Protein AF-V7GUS5-F1 (afdb_monomer_lite)

Secondary structure (DSSP, 8-state):
--HHHHHHHHHTT-----PPTT-GGGGHHHHHHIIIIIHHHH-S----SHHHHHHHHHHHHHHHHIIIII--B--EEEEEEETTEEEEEE---B-HHHHHHT-TTS-HHHHHHHHHHHHH--HHHHHHHHHHHHHHHHHHTT--S-----PPPPP--HHHHHHHHHHHTTTT---GGGSS-----PPP--SPPTTS---------

pLDDT: mean 82.35, std 14.68, range [38.22, 98.06]

Radius of gyration: 23.56 Å; chains: 1; bounding box: 53×63×61 Å

Structure (mmCIF, N/CA/C/O backbone):
data_AF-V7GUS5-F1
#
_entry.id   AF-V7GUS5-F1
#
loop_
_atom_site.group_PDB
_atom_site.id
_atom_site.type_symbol
_atom_site.label_atom_id
_atom_site.label_alt_id
_atom_site.label_comp_id
_atom_site.label_asym_id
_atom_site.label_entity_id
_atom_site.label_seq_id
_atom_site.pdbx_PDB_ins_code
_atom_site.Cartn_x
_atom_site.Cartn_y
_atom_site.Cartn_z
_atom_site.occupancy
_atom_site.B_iso_or_equiv
_atom_site.auth_seq_id
_atom_site.auth_comp_id
_atom_site.auth_asym_id
_atom_site.auth_atom_id
_atom_site.pdbx_PDB_model_num
ATOM 1 N N . MET A 1 1 ? -17.893 1.573 -16.515 1.00 74.62 1 MET A N 1
ATOM 2 C CA . MET A 1 1 ? -17.447 0.175 -16.658 1.00 74.62 1 MET A CA 1
ATOM 3 C C . MET A 1 1 ? -17.840 -0.262 -18.055 1.00 74.62 1 MET A C 1
ATOM 5 O O . MET A 1 1 ? -18.886 0.193 -18.505 1.00 74.62 1 MET A O 1
ATOM 9 N N . ASN A 1 2 ? -16.985 -0.989 -18.770 1.00 88.56 2 ASN A N 1
ATOM 10 C CA . ASN A 1 2 ? -17.336 -1.494 -20.099 1.00 88.56 2 ASN A CA 1
ATOM 11 C C . ASN A 1 2 ? -18.153 -2.788 -19.964 1.00 88.56 2 ASN A C 1
ATOM 13 O O . ASN A 1 2 ? -18.207 -3.382 -18.889 1.00 88.56 2 ASN A O 1
ATOM 17 N N . GLU A 1 3 ? -18.790 -3.199 -21.054 1.00 91.56 3 GLU A N 1
ATOM 18 C CA . GLU A 1 3 ? -19.639 -4.389 -21.088 1.00 91.56 3 GLU A CA 1
ATOM 19 C C . GLU A 1 3 ? -18.867 -5.666 -20.738 1.00 91.56 3 GLU A C 1
ATOM 21 O O . GLU A 1 3 ? -19.310 -6.415 -19.875 1.00 91.56 3 GLU A O 1
ATOM 26 N N . PHE A 1 4 ? -17.663 -5.834 -21.295 1.00 92.44 4 PHE A N 1
ATOM 27 C CA . PHE A 1 4 ? -16.804 -6.998 -21.049 1.00 92.44 4 PHE A CA 1
ATOM 28 C C . PHE A 1 4 ? -16.495 -7.249 -19.568 1.00 92.44 4 PHE A C 1
ATOM 30 O O . PHE A 1 4 ? -16.495 -8.390 -19.115 1.00 92.44 4 PHE A O 1
ATOM 37 N N . VAL A 1 5 ? -16.231 -6.194 -18.789 1.00 92.31 5 VAL A N 1
ATOM 38 C CA . VAL A 1 5 ? -15.962 -6.356 -17.352 1.00 92.31 5 VAL A CA 1
ATOM 39 C C . VAL A 1 5 ? -17.242 -6.722 -16.606 1.00 92.31 5 VAL A C 1
ATOM 41 O O . VAL A 1 5 ? -17.205 -7.559 -15.714 1.00 92.31 5 VAL A O 1
ATOM 44 N N . VAL A 1 6 ? -18.383 -6.137 -16.980 1.00 93.25 6 VAL A N 1
ATOM 45 C CA . VAL A 1 6 ? -19.666 -6.451 -16.336 1.00 93.25 6 VAL A CA 1
ATOM 46 C C . VAL A 1 6 ? -20.090 -7.890 -16.627 1.00 93.25 6 VAL A C 1
ATOM 48 O O . VAL A 1 6 ? -20.568 -8.564 -15.718 1.00 93.25 6 VAL A O 1
ATOM 51 N N . SER A 1 7 ? -19.913 -8.369 -17.862 1.00 94.38 7 SER A N 1
ATOM 52 C CA . SER A 1 7 ? -20.234 -9.752 -18.223 1.00 94.38 7 SER A CA 1
ATOM 53 C C . SER A 1 7 ? -19.361 -10.743 -17.462 1.00 94.38 7 SER A C 1
ATOM 55 O O . SER A 1 7 ? -19.896 -11.698 -16.910 1.00 94.38 7 SER A O 1
ATOM 57 N N . TRP A 1 8 ? -18.054 -10.477 -17.363 1.00 95.62 8 TRP A N 1
ATOM 58 C CA . TRP A 1 8 ? -17.139 -11.313 -16.588 1.00 95.62 8 TRP A CA 1
ATOM 59 C C . TRP A 1 8 ? -17.482 -11.315 -15.092 1.00 95.62 8 TRP A C 1
ATOM 61 O O . TRP A 1 8 ? -17.589 -12.372 -14.488 1.00 95.62 8 TRP A O 1
ATOM 71 N N . CYS A 1 9 ? -17.760 -10.157 -14.481 1.00 95.69 9 CYS A N 1
ATOM 72 C CA . CYS A 1 9 ? -18.172 -10.126 -13.074 1.00 95.69 9 CYS A CA 1
ATOM 73 C C . CYS A 1 9 ? -19.432 -10.964 -12.826 1.00 95.69 9 CYS A C 1
ATOM 75 O O . CYS A 1 9 ? -19.501 -11.676 -11.834 1.00 95.69 9 CYS A O 1
ATOM 77 N N . ARG A 1 10 ? -20.410 -10.915 -13.736 1.00 93.69 10 ARG A N 1
ATOM 78 C CA . ARG A 1 10 ? -21.634 -11.716 -13.611 1.00 93.69 10 ARG A CA 1
ATOM 79 C C . ARG A 1 10 ? -21.387 -13.213 -13.786 1.00 93.69 10 ARG A C 1
ATOM 81 O O . ARG A 1 10 ? -22.055 -13.982 -13.107 1.00 93.69 10 ARG A O 1
ATOM 88 N N . SER A 1 11 ? -20.464 -13.626 -14.662 1.00 96.44 11 SER A N 1
ATOM 89 C CA . SER A 1 11 ? -20.102 -15.046 -14.797 1.00 96.44 11 SER A CA 1
ATOM 90 C C . SER A 1 11 ? -19.374 -15.583 -13.567 1.00 96.44 11 SER A C 1
ATOM 92 O O . SER A 1 11 ? -19.522 -16.753 -13.251 1.00 96.44 11 SER A O 1
ATOM 94 N N . GLU A 1 12 ? -18.637 -14.724 -12.861 1.00 96.94 12 GLU A N 1
ATOM 95 C CA . GLU A 1 12 ? -17.985 -15.033 -11.579 1.00 96.94 12 GLU A CA 1
ATOM 96 C C . GLU A 1 12 ? -18.917 -14.839 -10.366 1.00 96.94 12 GLU A C 1
ATOM 98 O O . GLU A 1 12 ? -18.450 -14.780 -9.231 1.00 96.94 12 GLU A O 1
ATOM 103 N N . GLU A 1 13 ? -20.226 -14.665 -10.591 1.00 96.06 13 GLU A N 1
ATOM 104 C CA . GLU A 1 13 ? -21.236 -14.444 -9.542 1.00 96.06 13 GLU A CA 1
ATOM 105 C C . GLU A 1 13 ? -20.957 -13.218 -8.642 1.00 96.06 13 GLU A C 1
ATOM 107 O O . GLU A 1 13 ? -21.417 -13.120 -7.504 1.00 96.06 13 GLU A O 1
ATOM 112 N N . LEU A 1 14 ? -20.229 -12.228 -9.165 1.00 94.56 14 LEU A N 1
ATOM 113 C CA . LEU A 1 14 ? -19.927 -10.981 -8.469 1.00 94.56 14 LEU A CA 1
ATOM 114 C C . LEU A 1 14 ? -21.044 -9.956 -8.678 1.00 94.56 14 LEU A C 1
ATOM 116 O O . LEU A 1 14 ? -21.376 -9.568 -9.804 1.00 94.56 14 LEU A O 1
ATOM 120 N N . GLU A 1 15 ? -21.577 -9.437 -7.573 1.00 94.06 15 GLU A N 1
ATOM 121 C CA . GLU A 1 15 ? -22.567 -8.365 -7.611 1.00 94.06 15 GLU A CA 1
ATOM 122 C C . GLU A 1 15 ? -21.944 -7.054 -8.121 1.00 94.06 15 GLU A C 1
ATOM 124 O O . GLU A 1 15 ? -20.995 -6.509 -7.550 1.00 94.06 15 GLU A O 1
ATOM 129 N N . VAL A 1 16 ? -22.511 -6.503 -9.199 1.00 91.06 16 VAL A N 1
ATOM 130 C CA . VAL A 1 16 ? -22.058 -5.237 -9.788 1.00 91.06 16 VAL A CA 1
ATOM 131 C C . VAL A 1 16 ? -22.994 -4.107 -9.377 1.00 91.06 16 VAL A C 1
ATOM 133 O O . VAL A 1 16 ? -24.112 -3.988 -9.878 1.00 91.06 16 VAL A O 1
ATOM 136 N N . THR A 1 17 ? -22.504 -3.212 -8.521 1.00 89.31 17 THR A N 1
ATOM 137 C CA . THR A 1 17 ? -23.227 -2.008 -8.089 1.00 89.31 17 THR A CA 1
ATOM 138 C C . THR A 1 17 ? -22.616 -0.736 -8.689 1.00 89.31 17 THR A C 1
ATOM 140 O O . THR A 1 17 ? -21.437 -0.688 -9.050 1.00 89.31 17 THR A O 1
ATOM 143 N N . ARG A 1 18 ? -23.415 0.336 -8.821 1.00 86.44 18 ARG A N 1
ATOM 144 C CA . ARG A 1 18 ? -22.926 1.670 -9.229 1.00 86.44 18 ARG A CA 1
ATOM 145 C C . ARG A 1 18 ? -23.286 2.724 -8.192 1.00 86.44 18 ARG A C 1
ATOM 147 O O . ARG A 1 18 ? -24.373 2.704 -7.624 1.00 86.44 18 ARG A O 1
ATOM 154 N N . SER A 1 19 ? -22.408 3.709 -8.023 1.00 88.12 19 SER A N 1
ATOM 155 C CA . SER A 1 19 ? -22.742 4.927 -7.283 1.00 88.12 19 SER A CA 1
ATOM 156 C C . SER A 1 19 ? -23.799 5.754 -8.018 1.00 88.12 19 SER A C 1
ATOM 158 O O . SER A 1 19 ? -23.956 5.654 -9.243 1.00 88.12 19 SER A O 1
ATOM 160 N N . ARG A 1 20 ? -24.467 6.652 -7.290 1.00 90.75 20 ARG A N 1
ATOM 161 C CA . ARG A 1 20 ? -25.483 7.534 -7.869 1.00 90.75 20 ARG A CA 1
ATOM 162 C C . ARG A 1 20 ? -24.870 8.456 -8.917 1.00 90.75 20 ARG A C 1
ATOM 164 O O . ARG A 1 20 ? -23.728 8.913 -8.791 1.00 90.75 20 ARG A O 1
ATOM 171 N N . ALA A 1 21 ? -25.646 8.746 -9.959 1.00 90.38 21 ALA A N 1
ATOM 172 C CA . ALA A 1 21 ? -25.227 9.671 -11.001 1.00 90.38 21 ALA A CA 1
ATOM 173 C C . ALA A 1 21 ? -24.869 11.040 -10.391 1.00 90.38 21 ALA A C 1
ATOM 175 O O . ALA A 1 21 ? -25.554 11.539 -9.502 1.00 90.38 21 ALA A O 1
ATOM 176 N N . TYR A 1 22 ? -23.760 11.623 -10.853 1.00 86.12 22 TYR A N 1
ATOM 177 C CA . TYR A 1 22 ? -23.252 12.939 -10.435 1.00 86.12 22 TYR A CA 1
ATOM 178 C C . TYR A 1 22 ? -22.918 13.107 -8.941 1.00 86.12 22 TYR A C 1
ATOM 180 O O . TYR A 1 22 ? -22.630 14.221 -8.495 1.00 86.12 22 TYR A O 1
ATOM 188 N N . ARG A 1 23 ? -22.846 12.022 -8.159 1.00 88.56 23 ARG A N 1
ATOM 189 C CA . ARG A 1 23 ? -22.528 12.084 -6.726 1.00 88.56 23 ARG A CA 1
ATOM 190 C C . ARG A 1 23 ? -21.086 11.661 -6.428 1.00 88.56 23 ARG A C 1
ATOM 192 O O . ARG A 1 23 ? -20.814 10.556 -5.979 1.00 88.56 23 ARG A O 1
ATOM 199 N N . LYS A 1 24 ? -20.142 12.591 -6.620 1.00 80.62 24 LYS A N 1
ATOM 200 C CA . LYS A 1 24 ? -18.689 12.350 -6.443 1.00 80.62 24 LYS A CA 1
ATOM 201 C C . LYS A 1 24 ? -18.291 11.871 -5.040 1.00 80.62 24 LYS A C 1
ATOM 203 O O . LYS A 1 24 ? -17.300 11.167 -4.894 1.00 80.62 24 LYS A O 1
ATOM 208 N N . ASN A 1 25 ? -19.067 12.238 -4.022 1.00 88.06 25 ASN A N 1
ATOM 209 C CA . ASN A 1 25 ? -18.780 11.877 -2.633 1.00 88.06 25 ASN A CA 1
ATOM 210 C C . ASN A 1 25 ? -19.161 10.429 -2.283 1.00 88.06 25 ASN A C 1
ATOM 212 O O . ASN A 1 25 ? -18.768 9.967 -1.217 1.00 88.06 25 ASN A O 1
ATOM 216 N N . ASP A 1 26 ? -19.866 9.701 -3.156 1.00 90.31 26 ASP A N 1
ATOM 217 C CA . ASP A 1 26 ? -20.208 8.291 -2.906 1.00 90.31 26 ASP A CA 1
ATOM 218 C C . ASP A 1 26 ? -18.950 7.401 -2.852 1.00 90.31 26 ASP A C 1
ATOM 220 O O . ASP A 1 26 ? -18.945 6.373 -2.189 1.00 90.31 26 ASP A O 1
ATOM 224 N N . GLN A 1 27 ? -17.853 7.831 -3.486 1.00 87.12 27 GLN A N 1
ATOM 225 C CA . GLN A 1 27 ? -16.568 7.121 -3.522 1.00 87.12 27 GLN A CA 1
ATOM 226 C C . GLN A 1 27 ? -15.490 7.810 -2.665 1.00 87.12 27 GLN A C 1
ATOM 228 O O . GLN A 1 27 ? -14.294 7.672 -2.922 1.00 87.12 27 GLN A O 1
ATOM 233 N N . ALA A 1 28 ? -15.887 8.580 -1.642 1.00 89.31 28 ALA A N 1
ATOM 234 C CA . ALA A 1 28 ? -14.964 9.421 -0.871 1.00 89.31 28 ALA A CA 1
ATOM 235 C C . ALA A 1 28 ? -13.783 8.641 -0.263 1.00 89.31 28 ALA A C 1
ATOM 237 O O . ALA A 1 28 ? -12.647 9.112 -0.298 1.00 89.31 28 ALA A O 1
ATOM 238 N N . HIS A 1 29 ? -14.026 7.434 0.254 1.00 86.44 29 HIS A N 1
ATOM 239 C CA . HIS A 1 29 ? -12.974 6.600 0.841 1.00 86.44 29 HIS A CA 1
ATOM 240 C C . HIS A 1 29 ? -11.997 6.049 -0.206 1.00 86.44 29 HIS A C 1
ATOM 242 O O . HIS A 1 29 ? -10.790 6.006 0.047 1.00 86.44 29 HIS A O 1
ATOM 248 N N . VAL A 1 30 ? -12.500 5.692 -1.391 1.00 89.06 30 VAL A N 1
ATOM 249 C CA . VAL A 1 30 ? -11.672 5.266 -2.527 1.00 89.06 30 VAL A CA 1
ATOM 250 C C . VAL A 1 30 ? -10.8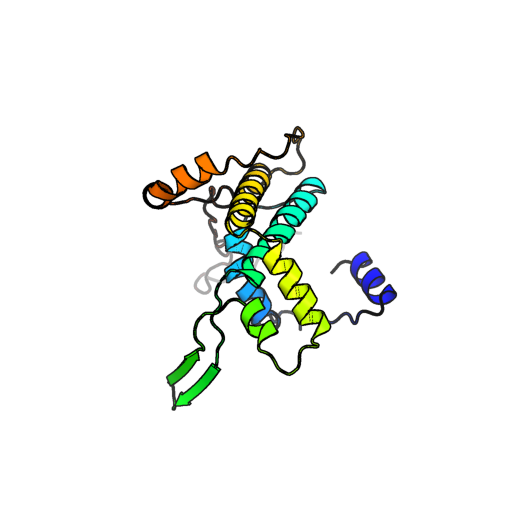03 6.429 -2.993 1.00 89.06 30 VAL A C 1
ATOM 252 O O . VAL A 1 30 ? -9.584 6.293 -3.074 1.00 89.06 30 VAL A O 1
ATOM 255 N N . GLU A 1 31 ? -11.381 7.617 -3.188 1.00 89.50 31 GLU A N 1
ATOM 256 C CA . GLU A 1 31 ? -10.617 8.792 -3.618 1.00 89.50 31 GLU A CA 1
ATOM 257 C C . GLU A 1 31 ? -9.590 9.258 -2.583 1.00 89.50 31 GLU A C 1
ATOM 259 O O . GLU A 1 31 ? -8.485 9.673 -2.950 1.00 89.50 31 GLU A O 1
ATOM 264 N N . GLN A 1 32 ? -9.898 9.121 -1.291 1.00 88.81 32 GLN A N 1
ATOM 265 C CA . GLN A 1 32 ? -8.937 9.360 -0.220 1.00 88.81 32 GLN A CA 1
ATOM 266 C C . GLN A 1 32 ? -7.718 8.433 -0.352 1.00 88.81 32 GLN A C 1
ATOM 268 O O . GLN A 1 32 ? -6.583 8.900 -0.245 1.00 88.81 32 GLN A O 1
ATOM 273 N N . LYS A 1 33 ? -7.922 7.133 -0.605 1.00 87.31 33 LYS A N 1
ATOM 274 C CA . LYS A 1 33 ? -6.829 6.161 -0.791 1.00 87.31 33 LYS A CA 1
ATOM 275 C C . LYS A 1 33 ? -6.078 6.382 -2.102 1.00 87.31 33 LYS A C 1
ATOM 277 O O . LYS A 1 33 ? -4.847 6.330 -2.102 1.00 87.31 33 LYS A O 1
ATOM 282 N N . ASN A 1 34 ? -6.787 6.731 -3.174 1.00 89.06 34 ASN A N 1
ATOM 283 C CA . ASN A 1 34 ? -6.180 7.113 -4.447 1.00 89.06 34 ASN A CA 1
ATOM 284 C C . ASN A 1 34 ? -5.237 8.310 -4.266 1.00 89.06 34 ASN A C 1
ATOM 286 O O . ASN A 1 34 ? -4.122 8.305 -4.777 1.00 89.06 34 ASN A O 1
ATOM 290 N N . GLY A 1 35 ? -5.651 9.326 -3.504 1.00 85.38 35 GLY A N 1
ATOM 291 C CA . GLY A 1 35 ? -4.810 10.478 -3.173 1.00 85.38 35 GLY A CA 1
ATOM 292 C C . GLY A 1 35 ? -3.635 10.135 -2.257 1.00 85.38 35 GLY A C 1
ATOM 293 O O . GLY A 1 35 ? -2.494 10.467 -2.570 1.00 85.38 35 GLY A O 1
ATOM 294 N N . ALA A 1 36 ? -3.905 9.466 -1.135 1.00 83.88 36 ALA A N 1
ATOM 295 C CA . ALA A 1 36 ? -2.912 9.238 -0.088 1.00 83.88 36 ALA A CA 1
ATOM 296 C C . ALA A 1 36 ? -1.843 8.199 -0.465 1.00 83.88 36 ALA A C 1
ATOM 298 O O . ALA A 1 36 ? -0.699 8.319 -0.026 1.00 83.88 36 ALA A O 1
ATOM 299 N N . ILE A 1 37 ? -2.214 7.186 -1.256 1.00 86.38 37 ILE A N 1
ATOM 300 C CA . ILE A 1 37 ? -1.356 6.040 -1.576 1.00 86.38 37 ILE A CA 1
ATOM 301 C C . ILE A 1 37 ? -1.040 6.021 -3.069 1.00 86.38 37 ILE A C 1
ATOM 303 O O . ILE A 1 37 ? 0.110 6.229 -3.446 1.00 86.38 37 ILE A O 1
ATOM 307 N N . VAL A 1 38 ? -2.049 5.816 -3.922 1.00 88.62 38 VAL A N 1
ATOM 308 C CA . VAL A 1 38 ? -1.836 5.492 -5.344 1.00 88.62 38 VAL A CA 1
ATOM 309 C C . VAL A 1 38 ? -1.104 6.614 -6.079 1.00 88.62 38 VAL A C 1
ATOM 311 O O . VAL A 1 38 ? -0.050 6.380 -6.658 1.00 88.62 38 VAL A O 1
ATOM 314 N N . ARG A 1 39 ? -1.587 7.857 -6.001 1.00 87.25 39 ARG A N 1
ATOM 315 C CA . ARG A 1 39 ? -0.966 9.010 -6.683 1.00 87.25 39 ARG A CA 1
ATOM 316 C C . ARG A 1 39 ? 0.408 9.364 -6.106 1.00 87.25 39 ARG A C 1
ATOM 318 O O . ARG A 1 39 ? 1.276 9.862 -6.821 1.00 87.25 39 ARG A O 1
ATOM 325 N N . ARG A 1 40 ? 0.644 9.080 -4.821 1.00 84.69 40 ARG A N 1
ATOM 326 C CA . ARG A 1 40 ? 1.964 9.254 -4.193 1.00 84.69 40 ARG A CA 1
ATOM 327 C C . ARG A 1 40 ? 2.951 8.173 -4.632 1.00 84.69 40 ARG A C 1
ATOM 329 O O . ARG A 1 40 ? 4.146 8.439 -4.722 1.00 84.69 40 ARG A O 1
ATOM 336 N N . LEU A 1 41 ? 2.465 6.969 -4.903 1.00 87.50 41 LEU A N 1
ATOM 337 C CA . LEU A 1 41 ? 3.266 5.847 -5.373 1.00 87.50 41 LEU A CA 1
ATOM 338 C C . LEU A 1 41 ? 3.579 5.950 -6.872 1.00 87.50 41 LEU A C 1
ATOM 340 O O . LEU A 1 41 ? 4.735 5.800 -7.246 1.00 87.50 41 LEU A O 1
ATOM 344 N N . MET A 1 42 ? 2.570 6.240 -7.692 1.00 85.81 42 MET A N 1
ATOM 345 C CA . MET A 1 42 ? 2.602 6.064 -9.151 1.00 85.81 42 MET A CA 1
ATOM 346 C C . MET A 1 42 ? 2.715 7.378 -9.928 1.00 85.81 42 MET A C 1
ATOM 348 O O . MET A 1 42 ? 2.978 7.372 -11.126 1.00 85.81 42 MET A O 1
ATOM 352 N N . GLY A 1 43 ? 2.490 8.514 -9.265 1.00 86.12 43 GLY A N 1
ATOM 353 C CA . GLY A 1 43 ? 2.422 9.816 -9.923 1.00 86.12 43 GLY A CA 1
ATOM 354 C C . GLY A 1 43 ? 1.093 10.062 -10.638 1.00 86.12 43 GLY A C 1
ATOM 355 O O . GLY A 1 43 ? 0.072 9.439 -10.345 1.00 86.12 43 GLY A O 1
ATOM 356 N N . TYR A 1 44 ? 1.118 11.034 -11.549 1.00 83.94 44 TYR A N 1
ATOM 357 C CA . TYR A 1 44 ? -0.034 11.472 -12.352 1.00 83.94 44 TYR A CA 1
ATOM 358 C C . TYR A 1 44 ? 0.112 11.119 -13.840 1.00 83.94 44 TYR A C 1
ATOM 360 O O . TYR A 1 44 ? -0.698 11.559 -14.655 1.00 83.94 44 TYR A O 1
ATOM 368 N N . GLY A 1 45 ? 1.156 10.365 -14.193 1.00 81.69 45 GLY A N 1
ATOM 369 C CA . GLY A 1 45 ? 1.441 9.969 -15.567 1.00 81.69 45 GLY A CA 1
ATOM 370 C C . GLY A 1 45 ? 0.335 9.103 -16.169 1.00 81.69 45 GLY A C 1
ATOM 371 O O . GLY A 1 45 ? -0.340 8.352 -15.460 1.00 81.69 45 GLY A O 1
ATOM 372 N N . ARG A 1 46 ? 0.148 9.196 -17.491 1.00 83.69 46 ARG A N 1
ATOM 373 C CA . ARG A 1 46 ? -0.755 8.294 -18.215 1.00 83.69 46 ARG A CA 1
ATOM 374 C C . ARG A 1 46 ? -0.001 7.025 -18.609 1.00 83.69 46 ARG A C 1
ATOM 376 O O . ARG A 1 46 ? 1.003 7.101 -19.311 1.00 83.69 46 ARG A O 1
ATOM 383 N N . PHE A 1 47 ? -0.538 5.879 -18.204 1.00 84.69 47 PHE A N 1
ATOM 384 C CA . PHE A 1 47 ? -0.040 4.548 -18.555 1.00 84.69 47 PHE A CA 1
ATOM 385 C C . PHE A 1 47 ? -0.952 3.911 -19.605 1.00 84.69 47 PHE A C 1
ATOM 387 O O . PHE A 1 47 ? -2.176 3.972 -19.473 1.00 84.69 47 PHE A O 1
ATOM 394 N N . VAL A 1 48 ? -0.373 3.343 -20.665 1.00 83.88 48 VAL A N 1
ATOM 395 C CA . VAL A 1 48 ? -1.114 2.741 -21.785 1.00 83.88 48 VAL A CA 1
ATOM 396 C C . VAL A 1 48 ? -0.410 1.462 -22.234 1.00 83.88 48 VAL A C 1
ATOM 398 O O . VAL A 1 48 ? 0.813 1.440 -22.340 1.00 83.88 48 VAL A O 1
ATOM 401 N N . GLY A 1 49 ? -1.189 0.422 -22.538 1.00 85.50 49 GLY A N 1
ATOM 402 C CA . GLY A 1 49 ? -0.695 -0.824 -23.128 1.00 85.50 49 GLY A CA 1
ATOM 403 C C . GLY A 1 49 ? -0.381 -1.933 -22.120 1.00 85.50 49 GLY A C 1
ATOM 404 O O . GLY A 1 49 ? -0.401 -1.739 -20.899 1.00 85.50 49 GLY A O 1
ATOM 405 N N . ALA A 1 50 ? -0.105 -3.121 -22.659 1.00 85.88 50 ALA A N 1
ATOM 406 C CA . ALA A 1 50 ? 0.154 -4.330 -21.880 1.00 85.88 50 ALA A CA 1
ATOM 407 C C . ALA A 1 50 ? 1.428 -4.210 -21.031 1.00 85.88 50 ALA A C 1
ATOM 409 O O . ALA A 1 50 ? 1.421 -4.573 -19.860 1.00 85.88 50 ALA A O 1
ATOM 410 N N . GLU A 1 51 ? 2.491 -3.611 -21.568 1.00 83.56 51 GLU A N 1
ATOM 411 C CA . GLU A 1 51 ? 3.758 -3.475 -20.843 1.00 83.56 51 GLU A CA 1
ATOM 412 C C . GLU A 1 51 ? 3.639 -2.560 -19.620 1.00 83.56 51 GLU A C 1
ATOM 414 O O . GLU A 1 51 ? 4.152 -2.867 -18.546 1.00 83.56 51 GLU A O 1
ATOM 419 N N . ALA A 1 52 ? 2.910 -1.446 -19.753 1.00 86.69 52 ALA A N 1
ATOM 420 C CA . ALA A 1 52 ? 2.635 -0.582 -18.614 1.00 86.69 52 ALA A CA 1
ATOM 421 C C . ALA A 1 52 ? 1.792 -1.325 -17.569 1.00 86.69 52 ALA A C 1
ATOM 423 O O . ALA A 1 52 ? 2.063 -1.215 -16.380 1.00 86.69 52 ALA A O 1
ATOM 424 N N . THR A 1 53 ? 0.828 -2.141 -18.005 1.00 88.94 53 THR A N 1
ATOM 425 C CA . THR A 1 53 ? 0.025 -2.996 -17.115 1.00 88.94 53 THR A CA 1
ATOM 426 C C . THR A 1 53 ? 0.892 -4.010 -16.362 1.00 88.94 53 THR A C 1
ATOM 428 O O .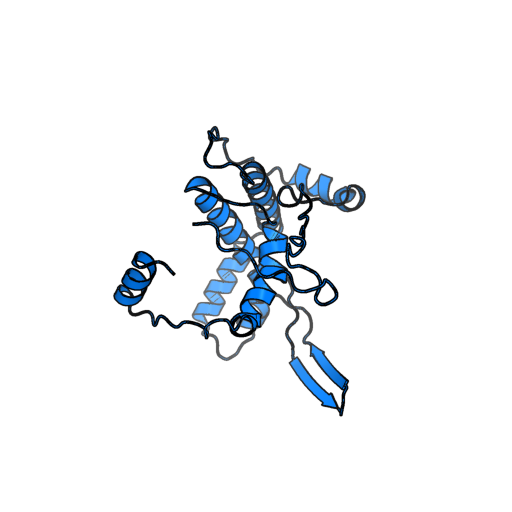 THR A 1 53 ? 0.727 -4.172 -15.154 1.00 88.94 53 THR A O 1
ATOM 431 N N . ALA A 1 54 ? 1.868 -4.631 -17.029 1.00 89.00 54 ALA A N 1
ATOM 432 C CA . ALA A 1 54 ? 2.823 -5.535 -16.393 1.00 89.00 54 ALA A CA 1
ATOM 433 C C . ALA A 1 54 ? 3.686 -4.809 -15.343 1.00 89.00 54 ALA A C 1
ATOM 435 O O . ALA A 1 54 ? 3.803 -5.283 -14.212 1.00 89.00 54 ALA A O 1
ATOM 436 N N . ALA A 1 55 ? 4.205 -3.618 -15.665 1.00 88.00 55 ALA A N 1
ATOM 437 C CA . ALA A 1 55 ? 4.967 -2.795 -14.721 1.00 88.00 55 ALA A CA 1
ATOM 438 C C . ALA A 1 55 ? 4.122 -2.360 -13.505 1.00 88.00 55 ALA A C 1
ATOM 440 O O . ALA A 1 55 ? 4.603 -2.398 -12.371 1.00 88.00 55 ALA A O 1
ATOM 441 N N . LEU A 1 56 ? 2.842 -2.011 -13.714 1.00 91.12 56 LEU A N 1
ATOM 442 C CA . LEU A 1 56 ? 1.884 -1.757 -12.629 1.00 91.12 56 LEU A CA 1
ATOM 443 C C . LEU A 1 56 ? 1.722 -3.002 -11.734 1.00 91.12 56 LEU A C 1
ATOM 445 O O . LEU A 1 56 ? 1.713 -2.887 -10.509 1.00 91.12 56 LEU A O 1
ATOM 449 N N . GLY A 1 57 ? 1.622 -4.193 -12.328 1.00 92.31 57 GLY A N 1
ATOM 450 C CA . GLY A 1 57 ? 1.529 -5.458 -11.595 1.00 92.31 57 GLY A CA 1
ATOM 451 C C . GLY A 1 57 ? 2.739 -5.708 -10.692 1.00 92.31 57 GLY A C 1
ATOM 452 O O . GLY A 1 57 ? 2.571 -6.023 -9.512 1.00 92.31 57 GLY A O 1
ATOM 453 N N . GLN A 1 58 ? 3.949 -5.488 -11.213 1.00 91.25 58 GLN A N 1
ATOM 454 C CA . GLN A 1 58 ? 5.197 -5.668 -10.464 1.00 91.25 58 GLN A CA 1
ATOM 455 C C . GLN A 1 58 ? 5.277 -4.742 -9.246 1.00 91.25 58 GLN A C 1
ATOM 457 O O . GLN A 1 58 ? 5.534 -5.203 -8.133 1.00 91.25 58 GLN A O 1
ATOM 462 N N . ILE A 1 59 ? 4.989 -3.447 -9.412 1.00 91.88 59 ILE A N 1
ATOM 463 C CA . ILE A 1 59 ? 5.033 -2.519 -8.276 1.00 91.88 59 ILE A CA 1
ATOM 464 C C . ILE A 1 59 ? 3.960 -2.843 -7.231 1.00 91.88 59 ILE A C 1
ATOM 466 O O . ILE A 1 59 ? 4.260 -2.829 -6.037 1.00 91.88 59 ILE A O 1
ATOM 470 N N . TYR A 1 60 ? 2.735 -3.205 -7.630 1.00 93.00 60 TYR A N 1
ATOM 471 C CA . TYR A 1 60 ? 1.701 -3.599 -6.666 1.00 93.00 60 TYR A CA 1
ATOM 472 C C . TYR A 1 60 ? 2.039 -4.895 -5.920 1.00 93.00 60 TYR A C 1
ATOM 474 O O . TYR A 1 60 ? 1.712 -5.005 -4.735 1.00 93.00 60 TYR A O 1
ATOM 482 N N . ALA A 1 61 ? 2.723 -5.845 -6.564 1.00 92.69 61 ALA A N 1
ATOM 483 C CA . ALA A 1 61 ? 3.163 -7.082 -5.923 1.00 92.69 61 ALA A CA 1
ATOM 484 C C . ALA A 1 61 ? 4.127 -6.826 -4.756 1.00 92.69 61 ALA A C 1
ATOM 486 O O . ALA A 1 61 ? 4.014 -7.473 -3.717 1.00 92.69 61 ALA A O 1
ATOM 487 N N . VAL A 1 62 ? 5.018 -5.843 -4.889 1.00 93.62 62 VAL A N 1
ATOM 488 C CA . VAL A 1 62 ? 5.986 -5.494 -3.838 1.00 93.62 62 VAL A CA 1
ATOM 489 C C . VAL A 1 62 ? 5.369 -4.552 -2.800 1.00 93.62 62 VAL A C 1
ATOM 491 O O . VAL A 1 62 ? 5.507 -4.761 -1.594 1.00 93.62 62 VAL A O 1
ATOM 494 N N . VAL A 1 63 ? 4.622 -3.534 -3.241 1.00 93.44 63 VAL A N 1
ATOM 495 C CA . VAL A 1 63 ? 4.012 -2.533 -2.348 1.00 93.44 63 VAL A CA 1
ATOM 496 C C . VAL A 1 63 ? 2.995 -3.154 -1.400 1.00 93.44 63 VAL A C 1
ATOM 498 O O . VAL A 1 63 ? 2.935 -2.741 -0.241 1.00 93.44 63 VAL A O 1
ATOM 501 N N . ARG A 1 64 ? 2.209 -4.143 -1.851 1.00 93.94 64 ARG A N 1
ATOM 502 C CA . ARG A 1 64 ? 1.247 -4.822 -0.969 1.00 93.94 64 ARG A CA 1
ATOM 503 C C . ARG A 1 64 ? 1.956 -5.507 0.202 1.00 93.94 64 ARG A C 1
ATOM 505 O O . ARG A 1 64 ? 1.457 -5.432 1.318 1.00 93.94 64 ARG A O 1
ATOM 512 N N . LEU A 1 65 ? 3.114 -6.129 -0.038 1.00 94.94 65 LEU A N 1
ATOM 513 C CA . LEU A 1 65 ? 3.884 -6.817 0.997 1.00 94.94 65 LEU A CA 1
ATOM 514 C C . LEU A 1 65 ? 4.513 -5.793 1.934 1.00 94.94 65 LEU A C 1
ATOM 516 O O . LEU A 1 65 ? 4.272 -5.830 3.134 1.00 94.94 65 LEU A O 1
ATOM 520 N N . TYR A 1 66 ? 5.213 -4.800 1.386 1.00 94.75 66 TYR A N 1
ATOM 521 C CA . TYR A 1 66 ? 5.849 -3.762 2.195 1.00 94.75 66 TYR A CA 1
ATOM 522 C C . TYR A 1 66 ? 4.846 -3.021 3.095 1.00 94.75 66 TYR A C 1
ATOM 524 O O . TYR A 1 66 ? 5.053 -2.877 4.301 1.00 94.75 66 TYR A O 1
ATOM 532 N N . GLY A 1 67 ? 3.728 -2.582 2.511 1.00 93.06 67 GLY A N 1
ATOM 533 C CA . GLY A 1 67 ? 2.706 -1.803 3.202 1.00 93.06 67 GLY A CA 1
ATOM 534 C C . GLY A 1 67 ? 1.944 -2.593 4.266 1.00 93.06 67 GLY A C 1
ATOM 535 O O . GLY A 1 67 ? 1.616 -2.040 5.314 1.00 93.06 67 GLY A O 1
ATOM 536 N N . ASN A 1 68 ? 1.662 -3.874 4.016 1.00 94.81 68 ASN A N 1
ATOM 537 C CA . ASN A 1 68 ? 0.882 -4.688 4.947 1.00 94.81 68 ASN A CA 1
ATOM 538 C C . ASN A 1 68 ? 1.746 -5.353 6.022 1.00 94.81 68 ASN A C 1
ATOM 540 O O . ASN A 1 68 ? 1.300 -5.439 7.166 1.00 94.81 68 ASN A O 1
ATOM 544 N N . LEU A 1 69 ? 2.959 -5.795 5.679 1.00 96.00 69 LEU A N 1
ATOM 545 C CA . LEU A 1 69 ? 3.832 -6.526 6.597 1.00 96.00 69 LEU A CA 1
ATOM 546 C C . LEU A 1 69 ? 4.649 -5.587 7.491 1.00 96.00 69 LEU A C 1
ATOM 548 O O . LEU A 1 69 ? 4.745 -5.825 8.692 1.00 96.00 69 LEU A O 1
ATOM 552 N N . PHE A 1 70 ? 5.188 -4.494 6.936 1.00 94.62 70 PHE A N 1
ATOM 553 C CA . PHE A 1 70 ? 6.230 -3.714 7.617 1.00 94.62 70 PHE A CA 1
ATOM 554 C C . PHE A 1 70 ? 5.859 -2.261 7.899 1.00 94.62 70 PHE A C 1
ATOM 556 O O . PHE A 1 70 ? 6.345 -1.695 8.874 1.00 94.62 70 PHE A O 1
ATOM 563 N N . GLN A 1 71 ? 5.007 -1.631 7.086 1.00 92.81 71 GLN A N 1
ATOM 564 C CA . GLN A 1 71 ? 4.717 -0.206 7.243 1.00 92.81 71 GLN A CA 1
ATOM 565 C C . GLN A 1 71 ? 3.742 0.062 8.408 1.00 92.81 71 GLN A C 1
ATOM 567 O O . GLN A 1 71 ? 2.574 -0.334 8.335 1.00 92.81 71 GLN A O 1
ATOM 572 N N . PRO A 1 72 ? 4.146 0.807 9.458 1.00 94.50 72 PRO A N 1
ATOM 573 C CA . PRO A 1 72 ? 3.240 1.160 10.542 1.00 94.50 72 PRO A CA 1
ATOM 574 C C . PRO A 1 72 ? 2.080 2.023 10.042 1.00 94.50 72 PRO A C 1
ATOM 576 O O . PRO A 1 72 ? 2.265 2.968 9.272 1.00 94.50 72 PRO A O 1
ATOM 579 N N . SER A 1 73 ? 0.869 1.719 10.508 1.00 91.12 73 SER A N 1
ATOM 580 C CA . SER A 1 73 ? -0.339 2.446 10.123 1.00 91.12 73 SER A CA 1
ATOM 581 C C . SER A 1 73 ? -1.123 2.933 11.340 1.00 91.12 73 SER A C 1
ATOM 583 O O . SER A 1 73 ? -1.312 2.214 12.330 1.00 91.12 73 SER A O 1
ATOM 585 N N . PHE A 1 74 ? -1.609 4.175 11.258 1.00 90.62 74 PHE A N 1
ATOM 586 C CA . PHE A 1 74 ? -2.517 4.738 12.252 1.00 90.62 74 PHE A CA 1
ATOM 587 C C . PHE A 1 74 ? -3.924 4.186 12.045 1.00 90.62 74 PHE A C 1
ATOM 589 O O . PHE A 1 74 ? -4.500 4.292 10.958 1.00 90.62 74 PHE A O 1
ATOM 596 N N . LYS A 1 75 ? -4.505 3.646 13.116 1.00 91.00 75 LYS A N 1
ATOM 597 C CA . LYS A 1 75 ? -5.903 3.222 13.153 1.00 91.00 75 LYS A CA 1
ATOM 598 C C . LYS A 1 75 ? -6.649 4.088 14.157 1.00 91.00 75 LYS A C 1
ATOM 600 O O . LYS A 1 75 ? -6.196 4.264 15.286 1.00 91.00 75 LYS A O 1
ATOM 605 N N . LEU A 1 76 ? -7.768 4.656 13.716 1.00 94.12 76 LEU A N 1
ATOM 606 C CA . LEU A 1 76 ? -8.666 5.422 14.574 1.00 94.12 76 LEU A CA 1
ATOM 607 C C . LEU A 1 76 ? -9.251 4.481 15.630 1.00 94.12 76 LEU A C 1
ATOM 609 O O . LEU A 1 76 ? -9.851 3.475 15.260 1.00 94.12 76 LEU A O 1
ATOM 613 N N . GLN A 1 77 ? -9.046 4.812 16.902 1.00 93.88 77 GLN A N 1
ATOM 614 C CA . GLN A 1 77 ? -9.592 4.074 18.038 1.00 93.88 77 GLN A CA 1
ATOM 615 C C . GLN A 1 77 ? -10.958 4.637 18.414 1.00 93.88 77 GLN A C 1
ATOM 617 O O . GLN A 1 77 ? -11.929 3.901 18.527 1.00 93.88 77 GLN A O 1
ATOM 622 N N . GLU A 1 78 ? -11.044 5.959 18.564 1.00 96.62 78 GLU A N 1
ATOM 623 C CA . GLU A 1 78 ? -12.284 6.620 18.949 1.00 96.62 78 GLU A CA 1
ATOM 624 C C . GLU A 1 78 ? -12.429 7.976 18.262 1.00 96.62 78 GLU A C 1
ATOM 626 O O . GLU A 1 78 ? -11.448 8.636 17.896 1.00 96.62 78 GLU A O 1
ATOM 631 N N . LYS A 1 79 ? -13.678 8.401 18.099 1.00 96.88 79 LYS A N 1
ATOM 632 C CA . LYS A 1 79 ? -14.022 9.713 17.570 1.00 96.88 79 LYS A CA 1
ATOM 633 C C . LYS A 1 79 ? -15.216 10.251 18.338 1.00 96.88 79 LYS A C 1
ATOM 635 O O . LYS A 1 79 ? -16.328 9.766 18.156 1.00 96.88 79 LYS A O 1
ATOM 640 N N . THR A 1 80 ? -14.987 11.306 19.106 1.00 96.56 80 THR A N 1
ATOM 641 C CA . THR A 1 80 ? -16.022 11.955 19.915 1.00 96.56 80 THR A CA 1
ATOM 642 C C . THR A 1 80 ? -16.254 13.369 19.405 1.00 96.56 80 THR A C 1
ATOM 644 O O . THR A 1 80 ? -15.317 14.061 18.991 1.00 96.56 80 THR A O 1
ATOM 647 N N . ARG A 1 81 ? -17.516 13.804 19.394 1.00 96.50 81 ARG A N 1
ATOM 648 C CA . ARG A 1 81 ? -17.901 15.164 19.013 1.00 96.50 81 ARG A CA 1
ATOM 649 C C . ARG A 1 81 ? -18.406 15.913 20.242 1.00 96.50 81 ARG A C 1
ATOM 651 O O . ARG A 1 81 ? -19.328 15.448 20.895 1.00 96.50 81 ARG A O 1
ATOM 658 N N . ILE A 1 82 ? -17.817 17.073 20.516 1.00 94.31 82 ILE A N 1
ATOM 659 C CA . ILE A 1 82 ? -18.223 17.985 21.590 1.00 94.31 82 ILE A CA 1
ATOM 660 C C . ILE A 1 82 ? -18.582 19.315 20.923 1.00 94.31 82 ILE A C 1
ATOM 662 O O . ILE A 1 82 ? -17.700 20.069 20.505 1.00 94.31 82 ILE A O 1
ATOM 666 N N . GLY A 1 83 ? -19.882 19.557 20.725 1.00 94.31 83 GLY A N 1
ATOM 667 C CA . GLY A 1 83 ? -20.386 20.700 19.956 1.00 94.31 83 GLY A CA 1
ATOM 668 C C . GLY A 1 83 ? -19.816 20.744 18.529 1.00 94.31 83 GLY A C 1
ATOM 669 O O . GLY A 1 83 ? -20.054 19.850 17.708 1.00 94.31 83 GLY A O 1
ATOM 670 N N . ALA A 1 84 ? -19.036 21.786 18.227 1.00 93.75 84 ALA A N 1
ATOM 671 C CA . ALA A 1 84 ? -18.350 21.953 16.942 1.00 93.75 84 ALA A CA 1
ATOM 672 C C . ALA A 1 84 ? -17.008 21.196 16.840 1.00 93.75 84 ALA A C 1
ATOM 674 O O . ALA A 1 84 ? -16.494 21.006 15.736 1.00 93.75 84 ALA A O 1
ATOM 675 N N . ARG A 1 85 ? -16.430 20.736 17.958 1.00 94.0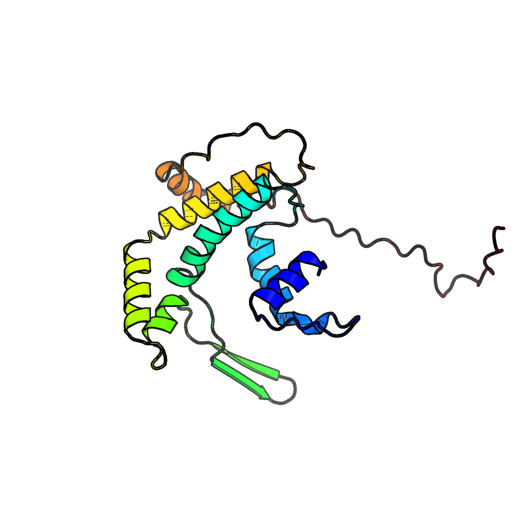6 85 ARG A N 1
ATOM 676 C CA . ARG A 1 85 ? -15.105 20.103 17.995 1.00 94.06 85 ARG A CA 1
ATOM 677 C C . ARG A 1 85 ? -15.205 18.592 17.802 1.00 94.06 85 ARG A C 1
ATOM 679 O O . ARG A 1 85 ? -16.012 17.922 18.441 1.00 94.06 85 ARG A O 1
ATOM 686 N N . VAL A 1 86 ? -14.333 18.043 16.957 1.00 96.75 86 VAL A N 1
ATOM 687 C CA . VAL A 1 86 ? -14.163 16.594 16.780 1.00 96.75 86 VAL A CA 1
ATOM 688 C C . VAL A 1 86 ? -12.808 16.188 17.346 1.00 96.75 86 VAL A C 1
ATOM 690 O O . VAL A 1 86 ? -11.774 16.636 16.854 1.00 96.75 86 VAL A O 1
ATOM 693 N N . ILE A 1 87 ? -12.815 15.327 18.359 1.00 95.75 87 ILE A N 1
ATOM 694 C CA . ILE A 1 87 ? -11.614 14.767 18.985 1.00 95.75 87 ILE A CA 1
ATOM 695 C C . ILE A 1 87 ? -11.450 13.333 18.483 1.00 95.75 87 ILE A C 1
ATOM 697 O O . ILE A 1 87 ? -12.416 12.571 18.430 1.00 95.75 87 ILE A O 1
ATOM 701 N N . LYS A 1 88 ? -10.235 12.980 18.058 1.00 96.88 88 LYS A N 1
ATOM 702 C CA . LYS A 1 88 ? -9.892 11.649 17.546 1.00 96.88 88 LYS A CA 1
ATOM 703 C C . LYS A 1 88 ? -8.740 11.083 18.365 1.00 96.88 88 LYS A C 1
ATOM 705 O O . LYS A 1 88 ? -7.687 11.716 18.415 1.00 96.88 88 LYS A O 1
ATOM 710 N N . ARG A 1 89 ? -8.923 9.895 18.939 1.00 96.12 89 ARG A N 1
ATOM 711 C CA . ARG A 1 89 ? -7.843 9.112 19.555 1.00 96.12 89 ARG A CA 1
ATOM 712 C C . ARG A 1 89 ? -7.465 7.982 18.615 1.00 96.12 89 ARG A C 1
ATOM 714 O O . ARG A 1 89 ? -8.332 7.349 18.009 1.00 96.12 89 ARG A O 1
ATOM 721 N N . TYR A 1 90 ? -6.170 7.752 18.466 1.00 95.44 90 TYR A N 1
ATOM 722 C CA . TYR A 1 90 ? -5.627 6.726 17.585 1.00 95.44 90 TYR A CA 1
ATOM 723 C C . TYR A 1 90 ? -4.881 5.689 18.408 1.00 95.44 90 TYR A C 1
ATOM 725 O O . TYR A 1 90 ? -4.274 6.017 19.425 1.00 95.44 90 TYR A O 1
ATOM 733 N N . HIS A 1 91 ? -4.883 4.454 17.920 1.00 94.56 91 HIS A N 1
ATOM 734 C CA . HIS A 1 91 ? -3.967 3.442 18.421 1.00 94.56 91 HIS A CA 1
ATOM 735 C C . HIS A 1 91 ? -2.516 3.820 18.097 1.00 94.56 91 HIS A C 1
ATOM 737 O O . HIS A 1 91 ? -2.279 4.514 17.097 1.00 94.56 91 HIS A O 1
ATOM 743 N N . PRO A 1 92 ? -1.546 3.279 18.856 1.00 93.94 92 PRO A N 1
ATOM 744 C CA . PRO A 1 92 ? -0.152 3.299 18.452 1.00 93.94 92 PRO A CA 1
ATOM 745 C C . PRO A 1 92 ? 0.016 2.806 17.003 1.00 93.94 92 PRO A C 1
ATOM 747 O O . PRO A 1 92 ? -0.722 1.908 16.553 1.00 93.94 92 PRO A O 1
ATOM 750 N N . PRO A 1 93 ? 0.937 3.417 16.240 1.00 95.12 93 PRO A N 1
ATOM 751 C CA . PRO A 1 93 ? 1.192 3.017 14.869 1.00 95.12 93 PRO A CA 1
ATOM 752 C C . PRO A 1 93 ? 1.847 1.635 14.869 1.00 95.12 93 PRO A C 1
ATOM 754 O O . PRO A 1 93 ? 2.964 1.467 15.343 1.00 95.12 93 PRO A O 1
ATOM 757 N N . VAL A 1 94 ? 1.145 0.650 14.315 1.00 95.75 94 VAL A N 1
ATOM 758 C CA . VAL A 1 94 ? 1.654 -0.716 14.135 1.00 95.75 94 VAL A CA 1
ATOM 759 C C . VAL A 1 94 ? 1.333 -1.204 12.720 1.00 95.75 94 VAL A C 1
ATOM 761 O O . VAL A 1 94 ? 0.345 -0.727 12.130 1.00 95.75 94 VAL A O 1
ATOM 764 N N . PRO A 1 95 ? 2.149 -2.103 12.141 1.00 95.25 95 PRO A N 1
ATOM 765 C CA . PRO A 1 95 ? 1.875 -2.666 10.825 1.00 95.25 95 PRO A CA 1
ATOM 766 C C . PRO A 1 95 ? 0.530 -3.406 10.785 1.00 95.25 95 PRO A C 1
ATOM 768 O O . PRO A 1 95 ? 0.131 -3.995 11.794 1.00 95.25 95 PRO A O 1
ATOM 771 N N . PRO A 1 96 ? -0.193 -3.391 9.649 1.00 95.56 96 PRO A N 1
ATOM 772 C CA . PRO A 1 96 ? -1.433 -4.148 9.497 1.00 95.56 96 PRO A CA 1
ATOM 773 C C . PRO A 1 96 ? -1.294 -5.630 9.863 1.00 95.56 96 PRO A C 1
ATOM 775 O O . PRO A 1 96 ? -2.142 -6.137 10.591 1.00 95.56 96 PRO A O 1
ATOM 778 N N . ALA A 1 97 ? -0.208 -6.291 9.452 1.00 96.50 97 ALA A N 1
ATOM 779 C CA . ALA A 1 97 ? 0.052 -7.691 9.777 1.00 96.50 97 ALA A CA 1
ATOM 780 C C . ALA A 1 97 ? 0.085 -7.944 11.293 1.00 96.50 97 ALA A C 1
ATOM 782 O O . ALA A 1 97 ? -0.612 -8.825 11.786 1.00 96.50 97 ALA A O 1
ATOM 783 N N . ALA A 1 98 ? 0.773 -7.094 12.061 1.00 95.75 98 ALA A N 1
ATOM 784 C CA . ALA A 1 98 ? 0.815 -7.199 13.522 1.00 95.75 98 ALA A CA 1
ATOM 785 C C . ALA A 1 98 ? -0.575 -7.051 14.180 1.00 95.75 98 ALA A C 1
ATOM 787 O O . ALA A 1 98 ? -0.848 -7.647 15.223 1.00 95.75 98 ALA A O 1
ATOM 788 N N . ARG A 1 99 ? -1.491 -6.286 13.566 1.00 95.44 99 ARG A N 1
ATOM 789 C CA . ARG A 1 99 ? -2.886 -6.193 14.037 1.00 95.44 99 ARG A CA 1
ATOM 790 C C . ARG A 1 99 ? -3.669 -7.471 13.750 1.00 95.44 99 ARG A C 1
ATOM 792 O O . ARG A 1 99 ? -4.497 -7.848 14.564 1.00 95.44 99 ARG A O 1
ATOM 799 N N . VAL A 1 100 ? -3.424 -8.114 12.609 1.00 96.19 100 VAL A N 1
ATOM 800 C CA . VAL A 1 100 ? -4.085 -9.371 12.224 1.00 96.19 100 VAL A CA 1
ATOM 801 C C . VAL A 1 100 ? -3.658 -10.501 13.158 1.00 96.19 100 VAL A C 1
ATOM 803 O O . VAL A 1 100 ? -4.514 -11.216 13.666 1.00 96.19 100 VAL A O 1
ATOM 806 N N . LEU A 1 101 ? -2.362 -10.598 13.470 1.00 96.94 101 LEU A N 1
ATOM 807 C CA . LEU A 1 101 ? -1.831 -11.623 14.377 1.00 96.94 101 LEU A CA 1
ATOM 808 C C . LEU A 1 101 ? -2.430 -11.548 15.790 1.00 96.94 101 LEU A C 1
ATOM 810 O O . LEU A 1 101 ? -2.616 -12.573 16.438 1.00 96.94 101 LEU A O 1
ATOM 814 N N . THR A 1 102 ? -2.777 -10.347 16.257 1.00 95.62 102 THR A N 1
ATOM 815 C CA . THR A 1 102 ? -3.392 -10.137 17.579 1.00 95.62 102 THR A CA 1
ATOM 816 C C . THR A 1 102 ? -4.922 -10.179 17.562 1.00 95.62 102 THR A C 1
ATOM 818 O O . THR A 1 102 ? -5.544 -10.134 18.622 1.00 95.62 102 THR A O 1
ATOM 821 N N . HIS A 1 103 ? -5.557 -10.261 16.389 1.00 96.00 103 HIS A N 1
ATOM 822 C CA . HIS A 1 103 ? -7.011 -10.201 16.282 1.00 96.00 103 HIS A CA 1
ATOM 823 C C . HIS A 1 103 ? -7.647 -11.564 16.620 1.00 96.00 103 HIS A C 1
ATOM 825 O O . HIS A 1 103 ? -7.333 -12.560 15.964 1.00 96.00 103 HIS A O 1
ATOM 831 N N . PRO A 1 104 ? -8.587 -11.633 17.584 1.00 95.94 104 PRO A N 1
ATOM 832 C CA . PRO A 1 104 ? -9.157 -12.904 18.040 1.00 95.94 104 PRO A CA 1
ATOM 833 C C . PRO A 1 104 ? -10.043 -13.582 16.986 1.00 95.94 104 PRO A C 1
ATOM 835 O O . PRO A 1 104 ? -10.163 -14.798 16.976 1.00 95.94 104 PRO A O 1
ATOM 838 N N . GLY A 1 105 ? -10.649 -12.805 16.084 1.00 96.56 105 GLY A N 1
ATOM 839 C CA . GLY A 1 105 ? -11.528 -13.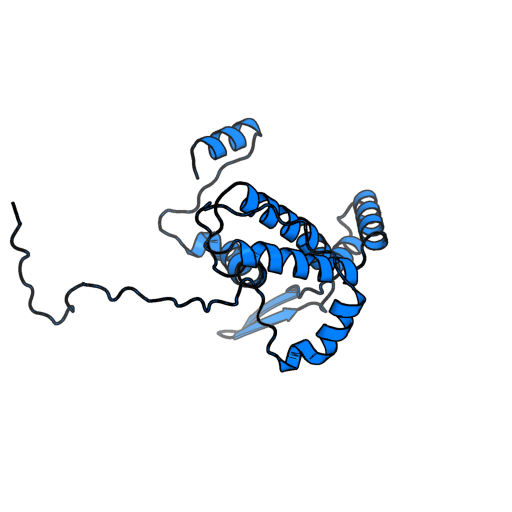323 15.028 1.00 96.56 105 GLY A CA 1
ATOM 840 C C . GLY A 1 105 ? -10.818 -13.839 13.772 1.00 96.56 105 GLY A C 1
ATOM 841 O O . GLY A 1 105 ? -11.491 -14.072 12.777 1.00 96.56 105 GLY A O 1
ATOM 842 N N . VAL A 1 106 ? -9.486 -13.936 13.769 1.00 97.12 106 VAL A N 1
ATOM 843 C CA . VAL A 1 106 ? -8.716 -14.462 12.627 1.00 97.12 106 VAL A CA 1
ATOM 844 C C . VAL A 1 106 ? -8.299 -15.894 12.941 1.00 97.12 106 VAL A C 1
ATOM 846 O O . VAL A 1 106 ? -7.784 -16.151 14.032 1.00 97.12 106 VAL A O 1
ATOM 849 N N . ALA A 1 107 ? -8.520 -16.809 11.995 1.00 97.69 107 ALA A N 1
ATOM 850 C CA . ALA A 1 107 ? -8.173 -18.213 12.159 1.00 97.69 107 ALA A CA 1
ATOM 851 C C . ALA A 1 107 ? -6.660 -18.394 12.336 1.00 97.69 107 ALA A C 1
ATOM 853 O O . ALA A 1 107 ? -5.854 -17.673 11.747 1.00 97.69 107 ALA A O 1
ATOM 854 N N . GLU A 1 108 ? -6.262 -19.381 13.136 1.00 97.25 108 GLU A N 1
ATOM 855 C CA . GLU A 1 108 ? -4.845 -19.595 13.441 1.00 97.25 108 GLU A CA 1
ATOM 856 C C . GLU A 1 108 ? -4.039 -20.015 12.202 1.00 97.25 108 GLU A C 1
ATOM 858 O O . GLU A 1 108 ? -2.901 -19.586 12.036 1.00 97.25 108 GLU A O 1
ATOM 863 N N . ALA A 1 109 ? -4.660 -20.755 11.277 1.00 97.44 109 ALA A N 1
ATOM 864 C CA . ALA A 1 109 ? -4.057 -21.106 9.990 1.00 97.44 109 ALA A CA 1
ATOM 865 C C . ALA A 1 109 ? -3.677 -19.862 9.160 1.00 97.44 109 ALA A C 1
ATOM 867 O O . ALA A 1 109 ? -2.567 -19.782 8.633 1.00 97.44 109 ALA A O 1
ATOM 868 N N . ASP A 1 110 ? -4.550 -18.848 9.111 1.00 97.25 110 ASP A N 1
ATOM 869 C CA . ASP A 1 110 ? -4.278 -17.599 8.387 1.00 97.25 110 ASP A CA 1
ATOM 870 C C . ASP A 1 110 ? -3.139 -16.805 9.043 1.00 97.25 110 ASP A C 1
ATOM 872 O O . ASP A 1 110 ? -2.320 -16.181 8.360 1.00 97.25 110 ASP A O 1
ATOM 876 N N . LYS A 1 111 ? -3.051 -16.835 10.380 1.00 98.06 111 LYS A N 1
ATOM 877 C CA . LYS A 1 111 ? -1.951 -16.194 11.117 1.00 98.06 111 LYS A CA 1
ATOM 878 C C . LYS A 1 111 ? -0.617 -16.879 10.847 1.00 98.06 111 LYS A C 1
ATOM 880 O O . LYS A 1 111 ? 0.366 -16.178 10.626 1.00 98.06 111 LYS A O 1
ATOM 885 N N . GLN A 1 112 ? -0.587 -18.210 10.818 1.00 97.25 112 GLN A N 1
ATOM 886 C CA . GLN A 1 112 ? 0.612 -18.981 10.477 1.00 97.25 112 GLN A CA 1
ATOM 887 C C . GLN A 1 112 ? 1.072 -18.682 9.048 1.00 97.25 112 GLN A C 1
ATOM 889 O O . GLN A 1 112 ? 2.251 -18.418 8.817 1.00 97.25 112 GLN A O 1
ATOM 894 N N . GLN A 1 113 ? 0.140 -18.626 8.092 1.00 96.62 113 GLN A N 1
ATOM 895 C CA . GLN A 1 113 ? 0.457 -18.241 6.718 1.00 96.62 113 GLN A CA 1
ATOM 896 C C . GLN A 1 113 ? 1.043 -16.823 6.650 1.00 96.62 113 GLN A C 1
ATOM 898 O O . GLN A 1 113 ? 2.031 -16.586 5.953 1.00 96.62 113 GLN A O 1
ATOM 903 N N . LEU A 1 114 ? 0.464 -15.875 7.390 1.00 96.81 114 LEU A N 1
ATOM 904 C CA . LEU A 1 114 ? 0.964 -14.506 7.460 1.00 96.81 114 LEU A CA 1
ATOM 905 C C . LEU A 1 114 ? 2.358 -14.428 8.103 1.00 96.81 114 LEU A C 1
ATOM 907 O O . LEU A 1 114 ? 3.196 -13.665 7.625 1.00 96.81 114 LEU A O 1
ATOM 911 N N . GLN A 1 115 ? 2.626 -15.216 9.146 1.00 96.50 115 GLN A N 1
ATOM 912 C CA . GLN A 1 115 ? 3.948 -15.310 9.773 1.00 96.50 115 GLN A CA 1
ATOM 913 C C . GLN A 1 115 ? 4.992 -15.846 8.789 1.00 96.50 115 GLN A C 1
ATOM 915 O O . GLN A 1 115 ? 6.024 -15.206 8.608 1.00 96.50 115 GLN A O 1
ATOM 920 N N . ALA A 1 116 ? 4.686 -16.919 8.055 1.00 96.19 116 ALA A N 1
ATOM 921 C CA . ALA A 1 116 ? 5.575 -17.452 7.021 1.00 96.19 116 ALA A CA 1
ATOM 922 C C . ALA A 1 116 ? 5.873 -16.417 5.913 1.00 96.19 116 ALA A C 1
ATOM 924 O O . ALA A 1 116 ? 7.006 -16.286 5.441 1.00 96.19 116 ALA A O 1
ATOM 925 N N . MET A 1 117 ? 4.876 -15.613 5.517 1.00 94.69 117 MET A N 1
ATOM 926 C CA . MET A 1 117 ? 5.095 -14.495 4.589 1.00 94.69 117 MET A CA 1
ATOM 927 C C . MET A 1 117 ? 6.004 -13.408 5.175 1.00 94.69 117 MET A C 1
ATOM 929 O O . MET A 1 117 ? 6.748 -12.776 4.432 1.00 94.69 117 MET A O 1
ATOM 933 N N . MET A 1 118 ? 5.937 -13.155 6.483 1.00 94.50 118 MET A N 1
ATOM 934 C CA . MET A 1 118 ? 6.802 -12.177 7.147 1.00 94.50 118 MET A CA 1
ATOM 935 C C . MET A 1 118 ? 8.244 -12.666 7.261 1.00 94.50 118 MET A C 1
ATOM 937 O O . MET A 1 118 ? 9.153 -11.878 7.027 1.00 94.50 118 MET A O 1
ATOM 941 N N . GLU A 1 119 ? 8.455 -13.942 7.580 1.00 94.12 119 GLU A N 1
ATOM 942 C CA . GLU A 1 119 ? 9.791 -14.543 7.708 1.00 94.12 119 GLU A CA 1
ATOM 943 C C . GLU A 1 119 ? 10.547 -14.574 6.378 1.00 94.12 119 GLU A C 1
ATOM 945 O O . GLU A 1 119 ? 11.759 -14.380 6.334 1.00 94.12 119 GLU A O 1
ATOM 950 N N . THR A 1 120 ? 9.824 -14.779 5.279 1.00 93.75 120 THR A N 1
ATOM 951 C CA . THR A 1 120 ? 10.402 -14.824 3.929 1.00 93.75 120 THR A CA 1
ATOM 952 C C . THR A 1 120 ? 10.628 -13.442 3.314 1.00 93.75 120 THR A C 1
ATOM 954 O O . THR A 1 120 ? 11.355 -13.317 2.326 1.00 93.75 120 THR A O 1
ATOM 957 N N . ALA A 1 121 ? 10.015 -12.393 3.863 1.00 93.75 121 ALA A N 1
ATOM 958 C CA . ALA A 1 121 ? 10.057 -11.058 3.291 1.00 93.75 121 ALA A CA 1
ATOM 959 C C . ALA A 1 121 ? 11.122 -10.173 3.955 1.00 93.75 121 ALA A C 1
ATOM 961 O O . ALA A 1 121 ? 11.056 -9.872 5.142 1.00 93.75 121 ALA A O 1
ATOM 962 N N . ASP A 1 122 ? 12.056 -9.654 3.157 1.00 92.25 122 ASP A N 1
ATOM 963 C CA . ASP A 1 122 ? 13.025 -8.655 3.615 1.00 92.25 122 ASP A CA 1
ATOM 964 C C . ASP A 1 122 ? 12.510 -7.229 3.311 1.00 92.25 122 ASP A C 1
ATOM 966 O O . ASP A 1 122 ? 12.306 -6.876 2.139 1.00 92.25 122 ASP A O 1
ATOM 970 N N . PRO A 1 123 ? 12.311 -6.365 4.326 1.00 90.94 123 PRO A N 1
ATOM 971 C CA . PRO A 1 123 ? 11.826 -5.001 4.124 1.00 90.94 123 PRO A CA 1
ATOM 972 C C . PRO A 1 123 ? 12.760 -4.135 3.264 1.00 90.94 123 PRO A C 1
ATOM 974 O O . PRO A 1 123 ? 12.277 -3.237 2.568 1.00 90.94 123 PRO A O 1
ATOM 977 N N . VAL A 1 124 ? 14.073 -4.385 3.282 1.00 90.00 124 VAL A N 1
ATOM 978 C CA . VAL A 1 124 ? 15.066 -3.666 2.473 1.00 90.00 124 VAL A CA 1
ATOM 979 C C . VAL A 1 124 ? 14.961 -4.092 1.013 1.00 90.00 124 VAL A C 1
ATOM 981 O O . VAL A 1 124 ? 14.890 -3.221 0.142 1.00 90.00 124 VAL A O 1
ATOM 984 N N . LEU A 1 125 ? 14.870 -5.399 0.738 1.00 89.88 125 LEU A N 1
ATOM 985 C CA . LEU A 1 125 ? 14.661 -5.913 -0.622 1.00 89.88 125 LEU A CA 1
ATOM 986 C C . LEU A 1 125 ? 13.339 -5.416 -1.205 1.00 89.88 125 LEU A C 1
ATOM 988 O O . LEU A 1 125 ? 13.306 -4.941 -2.340 1.00 89.88 125 LEU A O 1
ATOM 992 N N . LEU A 1 126 ? 12.260 -5.452 -0.420 1.00 92.06 126 LEU A N 1
ATOM 993 C CA . LEU A 1 126 ? 10.964 -4.928 -0.845 1.00 92.06 126 LEU A CA 1
ATOM 994 C C . LEU A 1 126 ? 11.043 -3.430 -1.148 1.00 92.06 126 LEU A C 1
ATOM 996 O O . LEU A 1 126 ? 10.566 -2.980 -2.186 1.00 92.06 126 LEU A O 1
ATOM 1000 N N . PHE A 1 127 ? 11.670 -2.635 -0.282 1.00 88.81 127 PHE A N 1
ATOM 1001 C CA . PHE A 1 127 ? 11.821 -1.206 -0.539 1.00 88.81 127 PHE A CA 1
ATOM 1002 C C . PHE A 1 127 ? 12.641 -0.934 -1.807 1.00 88.81 127 PHE A C 1
ATOM 1004 O O . PHE A 1 127 ? 12.270 -0.081 -2.615 1.00 88.81 127 PHE A O 1
ATOM 1011 N N . ALA A 1 128 ? 13.722 -1.681 -2.012 1.00 87.94 128 ALA A N 1
ATOM 1012 C CA . ALA A 1 128 ? 14.549 -1.571 -3.201 1.00 87.94 128 ALA A CA 1
ATOM 1013 C C . ALA A 1 128 ? 13.775 -1.969 -4.474 1.00 87.94 128 ALA A C 1
ATOM 1015 O O . ALA A 1 128 ? 13.823 -1.248 -5.473 1.00 87.94 128 ALA A O 1
ATOM 1016 N N . GLY A 1 129 ? 12.960 -3.026 -4.401 1.00 90.06 129 GLY A N 1
ATOM 1017 C CA . GLY A 1 129 ? 12.040 -3.436 -5.463 1.00 90.06 129 GLY A CA 1
ATOM 1018 C C . GLY A 1 129 ? 11.001 -2.367 -5.799 1.00 90.06 129 GLY A C 1
ATOM 1019 O O . GLY A 1 129 ? 10.749 -2.104 -6.973 1.00 90.06 129 GLY A O 1
ATOM 1020 N N . ILE A 1 130 ? 10.458 -1.666 -4.794 1.00 90.12 130 ILE A N 1
ATOM 1021 C CA . ILE A 1 130 ? 9.562 -0.520 -5.022 1.00 90.12 130 ILE A CA 1
ATOM 1022 C C . ILE A 1 130 ? 10.282 0.566 -5.824 1.00 90.12 130 ILE A C 1
ATOM 1024 O O . ILE A 1 130 ? 9.704 1.106 -6.764 1.00 90.12 130 ILE A O 1
ATOM 1028 N N . ARG A 1 131 ? 11.533 0.893 -5.481 1.00 86.81 131 ARG A N 1
ATOM 1029 C CA . ARG A 1 131 ? 12.297 1.935 -6.183 1.00 8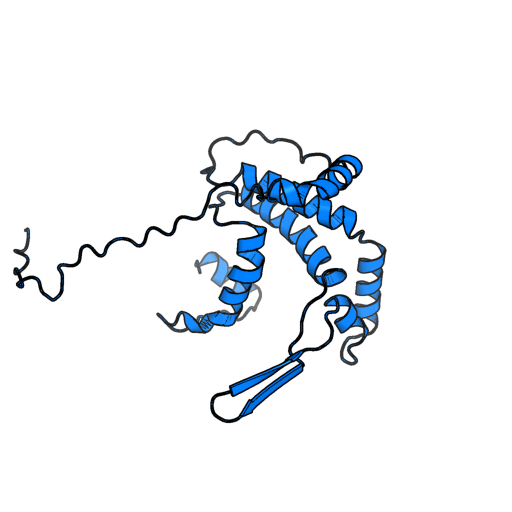6.81 131 ARG A CA 1
ATOM 1030 C C . ARG A 1 131 ? 12.619 1.551 -7.622 1.00 86.81 131 ARG A C 1
ATOM 1032 O O . ARG A 1 131 ? 12.401 2.373 -8.508 1.00 86.81 131 ARG A O 1
ATOM 1039 N N . ALA A 1 132 ? 13.054 0.316 -7.855 1.00 85.81 132 ALA A N 1
ATOM 1040 C CA . ALA A 1 132 ? 13.306 -0.194 -9.200 1.00 85.81 132 ALA A CA 1
ATOM 1041 C C . ALA A 1 132 ? 12.031 -0.163 -10.058 1.00 85.81 132 ALA A C 1
ATOM 1043 O O . ALA A 1 132 ? 12.034 0.384 -11.161 1.00 85.81 132 ALA A O 1
ATOM 1044 N N . ALA A 1 133 ? 10.908 -0.640 -9.512 1.00 87.88 133 ALA A N 1
ATOM 1045 C CA . ALA A 1 133 ? 9.633 -0.636 -10.219 1.00 87.88 133 ALA A CA 1
ATOM 1046 C C . ALA A 1 133 ? 9.106 0.790 -10.483 1.00 87.88 133 ALA A C 1
ATOM 1048 O O . ALA A 1 133 ? 8.498 1.043 -11.521 1.00 87.88 133 ALA A O 1
ATOM 1049 N N . GLN A 1 134 ? 9.362 1.749 -9.584 1.00 87.75 134 GLN A N 1
ATOM 1050 C CA . GLN A 1 134 ? 9.043 3.164 -9.812 1.00 87.75 134 GLN A CA 1
ATOM 1051 C C . GLN A 1 134 ? 9.891 3.800 -10.918 1.00 87.75 134 GLN A C 1
ATOM 1053 O O . GLN A 1 134 ? 9.367 4.631 -11.659 1.00 87.75 134 GLN A O 1
ATOM 1058 N N . GLU A 1 135 ? 11.176 3.454 -11.034 1.00 85.38 135 GLU A N 1
ATOM 1059 C CA . GLU A 1 135 ? 12.023 3.929 -12.137 1.00 85.38 135 GLU A CA 1
ATOM 1060 C C . GLU A 1 135 ? 11.511 3.387 -13.471 1.00 85.38 135 GLU A C 1
ATOM 1062 O O . GLU A 1 135 ? 11.278 4.169 -14.393 1.00 85.38 135 GLU A O 1
ATOM 1067 N N . GLU A 1 136 ? 11.238 2.083 -13.545 1.00 85.06 136 GLU A N 1
ATOM 1068 C CA . GLU A 1 136 ? 10.702 1.447 -14.750 1.00 85.06 136 GLU A CA 1
ATOM 1069 C C . GLU A 1 136 ? 9.353 2.046 -15.158 1.00 85.06 136 GLU A C 1
ATOM 1071 O O . GLU A 1 136 ? 9.131 2.413 -16.315 1.00 85.06 136 GLU A O 1
ATOM 1076 N N . LEU A 1 137 ? 8.461 2.252 -14.188 1.00 86.12 137 LEU A N 1
ATOM 1077 C CA . LEU A 1 137 ? 7.190 2.918 -14.434 1.00 86.12 137 LEU A CA 1
ATOM 1078 C C . LEU A 1 137 ? 7.394 4.368 -14.903 1.00 86.12 137 LEU A C 1
ATOM 1080 O O . LEU A 1 137 ? 6.700 4.827 -15.810 1.00 86.12 137 LEU A O 1
ATOM 1084 N N . GLY A 1 138 ? 8.370 5.076 -14.330 1.00 84.06 138 GLY A N 1
ATOM 1085 C CA . GLY A 1 138 ? 8.766 6.428 -14.721 1.00 84.06 138 GLY A CA 1
ATOM 1086 C C . GLY A 1 138 ? 9.215 6.528 -16.181 1.00 84.06 138 GLY A C 1
ATOM 1087 O O . GLY A 1 138 ? 8.802 7.461 -16.870 1.00 84.06 138 GLY A O 1
ATOM 1088 N N . LYS A 1 139 ? 9.978 5.548 -16.690 1.00 83.44 139 LYS A N 1
ATOM 1089 C CA . LYS A 1 139 ? 10.385 5.483 -18.109 1.00 83.44 139 LYS A CA 1
ATOM 1090 C C . LYS A 1 139 ? 9.186 5.390 -19.058 1.00 83.44 139 LYS A C 1
ATOM 1092 O O . LYS A 1 139 ? 9.267 5.849 -20.197 1.00 83.44 139 LYS A O 1
ATOM 1097 N N . ARG A 1 140 ? 8.079 4.804 -18.591 1.00 80.62 140 ARG A N 1
ATOM 1098 C CA . ARG A 1 140 ? 6.867 4.517 -19.375 1.00 80.62 140 ARG A CA 1
ATOM 1099 C C . ARG A 1 140 ? 5.808 5.616 -19.313 1.00 80.62 140 ARG A C 1
ATOM 1101 O O . ARG A 1 140 ? 4.846 5.565 -20.078 1.00 80.62 140 ARG A O 1
ATOM 1108 N N . VAL A 1 141 ? 5.969 6.611 -18.438 1.00 79.88 141 VAL A N 1
ATOM 1109 C CA . VAL A 1 141 ? 5.053 7.756 -18.347 1.00 79.88 141 VAL A CA 1
ATOM 1110 C C . VAL A 1 141 ? 4.989 8.481 -19.694 1.00 79.88 141 VAL A C 1
ATOM 1112 O O . VAL A 1 141 ? 6.013 8.806 -20.286 1.00 79.88 141 VAL A O 1
ATOM 1115 N N . ASP A 1 142 ? 3.772 8.747 -20.172 1.00 67.75 142 ASP A N 1
ATOM 1116 C CA . ASP A 1 142 ? 3.489 9.493 -21.406 1.00 67.75 142 ASP A CA 1
ATOM 1117 C C . ASP A 1 142 ? 3.956 8.820 -22.715 1.00 67.75 142 ASP A C 1
ATOM 1119 O O . ASP A 1 142 ? 3.738 9.375 -23.797 1.00 67.75 142 ASP A O 1
ATOM 1123 N N . ARG A 1 143 ? 4.507 7.596 -22.669 1.00 67.00 143 ARG A N 1
ATOM 1124 C CA . ARG A 1 143 ? 4.714 6.782 -23.876 1.00 67.00 143 ARG A CA 1
ATOM 1125 C C . ARG A 1 143 ? 3.353 6.284 -24.362 1.00 67.00 143 ARG A C 1
ATOM 1127 O O . ARG A 1 143 ? 2.753 5.384 -23.776 1.00 67.00 143 ARG A O 1
ATOM 1134 N N . ARG A 1 144 ? 2.836 6.869 -25.448 1.00 56.12 144 ARG A N 1
ATOM 1135 C CA . ARG A 1 144 ? 1.602 6.419 -26.125 1.00 56.12 144 ARG A CA 1
ATOM 1136 C C . ARG A 1 144 ? 1.839 5.129 -26.921 1.00 56.12 144 ARG A C 1
ATOM 1138 O O . ARG A 1 144 ? 1.661 5.129 -28.129 1.00 56.12 144 ARG A O 1
ATOM 1145 N N . GLY A 1 145 ? 2.311 4.064 -26.273 1.00 50.91 145 GLY A N 1
ATOM 1146 C CA . GLY A 1 145 ? 2.620 2.796 -26.949 1.00 50.91 145 GLY A CA 1
ATOM 1147 C C . GLY A 1 145 ? 3.643 2.909 -28.089 1.00 50.91 145 GLY A C 1
ATOM 1148 O O . GLY A 1 145 ? 3.742 1.999 -28.899 1.00 50.91 145 GLY A O 1
ATOM 1149 N N . LEU A 1 146 ? 4.382 4.021 -28.179 1.00 47.06 146 LEU A N 1
ATOM 1150 C CA . LEU A 1 146 ? 5.395 4.227 -29.205 1.00 47.06 146 LEU A CA 1
ATOM 1151 C C . LEU A 1 146 ? 6.709 3.628 -28.704 1.00 47.06 146 LEU A C 1
ATOM 1153 O O . LEU A 1 146 ? 7.333 4.180 -27.798 1.00 47.06 146 LEU A O 1
ATOM 1157 N N . ASN A 1 147 ? 7.045 2.478 -29.291 1.00 51.03 147 ASN A N 1
ATOM 1158 C CA . ASN A 1 147 ? 8.350 1.820 -29.352 1.00 51.03 147 ASN A CA 1
ATOM 1159 C C . ASN A 1 147 ? 9.184 1.937 -28.070 1.00 51.03 147 ASN A C 1
ATOM 1161 O O . ASN A 1 147 ? 10.102 2.751 -27.975 1.00 51.03 147 ASN A O 1
ATOM 1165 N N . ALA A 1 148 ? 8.873 1.102 -27.081 1.00 50.09 148 ALA A N 1
ATOM 1166 C CA . ALA A 1 148 ? 9.807 0.829 -26.003 1.00 50.09 148 ALA A CA 1
ATOM 1167 C C . ALA A 1 148 ? 10.654 -0.384 -26.400 1.00 50.09 148 ALA A C 1
ATOM 1169 O O . ALA A 1 148 ? 10.128 -1.477 -26.577 1.00 50.09 148 ALA A O 1
ATOM 1170 N N . THR A 1 149 ? 11.964 -0.195 -26.539 1.00 53.88 149 THR A N 1
ATOM 1171 C CA . THR A 1 149 ? 12.907 -1.313 -26.495 1.00 53.88 149 THR A CA 1
ATOM 1172 C C . THR A 1 149 ? 12.727 -2.016 -25.151 1.00 53.88 149 THR A C 1
ATOM 1174 O O . THR A 1 149 ? 12.639 -1.346 -24.117 1.00 53.88 149 THR A O 1
ATOM 1177 N N . ILE A 1 150 ? 12.623 -3.346 -25.166 1.00 52.47 150 ILE A N 1
ATOM 1178 C CA . ILE A 1 150 ? 12.573 -4.155 -23.948 1.00 52.47 150 ILE A CA 1
ATOM 1179 C C . ILE A 1 150 ? 13.945 -4.019 -23.282 1.00 52.47 150 ILE A C 1
ATOM 1181 O O . ILE A 1 150 ? 14.917 -4.617 -23.732 1.00 52.47 150 ILE A O 1
ATOM 1185 N N . GLU A 1 151 ? 14.040 -3.176 -22.259 1.00 56.75 151 GLU A N 1
ATOM 1186 C CA . GLU A 1 151 ? 15.195 -3.153 -21.365 1.00 56.75 151 GLU A CA 1
ATOM 1187 C C . GLU A 1 151 ? 14.955 -4.169 -20.249 1.00 56.75 151 GLU A C 1
ATOM 1189 O O . GLU A 1 151 ? 13.861 -4.234 -19.681 1.00 56.75 151 GLU A O 1
ATOM 1194 N N . GLU A 1 152 ? 15.971 -4.974 -19.943 1.00 51.44 152 GLU A N 1
ATOM 1195 C CA . GLU A 1 152 ? 15.921 -5.895 -18.812 1.00 51.44 152 GLU A CA 1
ATOM 1196 C C . GLU A 1 152 ? 15.692 -5.127 -17.501 1.00 51.44 152 GLU A C 1
ATOM 1198 O O . GLU A 1 152 ? 16.166 -3.991 -17.344 1.00 51.44 152 GLU A O 1
ATOM 1203 N N . PRO A 1 153 ? 14.947 -5.716 -16.546 1.00 55.88 153 PRO A N 1
ATOM 1204 C CA . PRO A 1 153 ? 14.699 -5.078 -15.264 1.00 55.88 153 PRO A CA 1
ATOM 1205 C C . PRO A 1 153 ? 16.032 -4.738 -14.596 1.00 55.88 153 PRO A C 1
ATOM 1207 O O . PRO A 1 153 ? 16.895 -5.597 -14.425 1.00 55.88 153 PRO A O 1
ATOM 1210 N N . ALA A 1 154 ? 16.198 -3.467 -14.224 1.00 58.16 154 ALA A N 1
ATOM 1211 C CA . ALA A 1 154 ? 17.428 -2.983 -13.615 1.00 58.16 154 ALA A CA 1
ATOM 1212 C C . ALA A 1 154 ? 17.779 -3.816 -12.371 1.00 58.16 154 ALA A C 1
ATOM 1214 O O . ALA A 1 154 ? 16.966 -3.943 -11.451 1.00 58.16 154 ALA A O 1
ATOM 1215 N N . VAL A 1 155 ? 18.998 -4.361 -12.341 1.00 59.28 155 VAL A N 1
ATOM 1216 C CA . VAL A 1 155 ? 19.514 -5.109 -11.192 1.00 59.28 155 VAL A CA 1
ATOM 1217 C C . VAL A 1 155 ? 19.515 -4.202 -9.963 1.00 59.28 155 VAL A C 1
ATOM 1219 O O . VAL A 1 155 ? 20.003 -3.070 -9.988 1.00 59.28 155 VAL A O 1
ATOM 1222 N N . ILE A 1 156 ? 18.944 -4.703 -8.871 1.00 63.31 156 ILE A N 1
ATOM 1223 C CA . ILE A 1 156 ? 18.853 -3.971 -7.612 1.00 63.31 156 ILE A CA 1
ATOM 1224 C C . ILE A 1 156 ? 20.203 -4.058 -6.886 1.00 63.31 156 ILE A C 1
ATOM 1226 O O . ILE A 1 156 ? 20.463 -4.999 -6.140 1.00 63.31 156 ILE A O 1
ATOM 1230 N N . GLU A 1 157 ? 21.063 -3.054 -7.058 1.00 72.38 157 GLU A N 1
ATOM 1231 C CA . GLU A 1 157 ? 22.288 -2.925 -6.258 1.00 72.38 157 GLU A CA 1
ATOM 1232 C C . GLU A 1 157 ? 21.983 -2.363 -4.858 1.00 72.38 157 GLU A C 1
ATOM 1234 O O . GLU A 1 157 ? 21.921 -1.149 -4.636 1.00 72.38 157 GLU A O 1
ATOM 1239 N N . LEU A 1 158 ? 21.824 -3.258 -3.882 1.00 71.06 158 LEU A N 1
ATOM 1240 C CA . LEU A 1 158 ? 21.522 -2.925 -2.482 1.00 71.06 158 LEU A CA 1
ATOM 1241 C C . LEU A 1 158 ? 22.526 -1.962 -1.840 1.00 71.06 158 LEU A C 1
ATOM 1243 O O . LEU A 1 158 ? 22.124 -1.024 -1.153 1.00 71.06 158 LEU A O 1
ATOM 1247 N N . GLN A 1 159 ? 23.824 -2.158 -2.086 1.00 72.94 159 GLN A N 1
ATOM 1248 C CA . GLN A 1 159 ? 24.882 -1.311 -1.524 1.00 72.94 159 GLN A CA 1
ATOM 1249 C C . GLN A 1 159 ? 24.785 0.128 -2.042 1.00 72.94 159 GLN A C 1
ATOM 1251 O O . GLN A 1 159 ? 24.866 1.084 -1.268 1.00 72.94 159 GLN A O 1
ATOM 1256 N N . ARG A 1 160 ? 24.527 0.285 -3.343 1.00 70.69 160 ARG A N 1
ATOM 1257 C CA . ARG A 1 160 ? 24.331 1.589 -3.978 1.00 70.69 160 ARG A CA 1
ATOM 1258 C C . ARG A 1 160 ? 23.055 2.264 -3.485 1.00 70.69 160 ARG A C 1
ATOM 1260 O O . ARG A 1 160 ? 23.061 3.462 -3.208 1.00 70.69 160 ARG A O 1
ATOM 1267 N N . LEU A 1 161 ? 21.972 1.502 -3.322 1.00 71.12 161 LEU A N 1
ATOM 1268 C CA . LEU A 1 161 ? 20.722 2.006 -2.758 1.00 71.12 161 LEU A CA 1
ATOM 1269 C C . LEU A 1 161 ? 20.923 2.511 -1.321 1.00 71.12 161 LEU A C 1
ATOM 1271 O O . LEU A 1 161 ? 20.521 3.633 -1.018 1.00 71.12 161 LEU A O 1
ATOM 1275 N N . ALA A 1 162 ? 21.592 1.735 -0.464 1.00 72.19 162 ALA A N 1
ATOM 1276 C CA . ALA A 1 162 ? 21.902 2.119 0.913 1.00 72.19 162 ALA A CA 1
ATOM 1277 C C . ALA A 1 162 ? 22.794 3.373 0.986 1.00 72.19 162 ALA A C 1
ATOM 1279 O O . ALA A 1 162 ? 22.498 4.295 1.749 1.00 72.19 162 ALA A O 1
ATOM 1280 N N . ALA A 1 163 ? 23.833 3.453 0.147 1.00 71.44 163 ALA A N 1
ATOM 1281 C CA . ALA A 1 163 ? 24.707 4.623 0.059 1.00 71.44 163 ALA A CA 1
ATOM 1282 C C . ALA A 1 163 ? 23.937 5.890 -0.352 1.00 71.44 163 ALA A C 1
ATOM 1284 O O . ALA A 1 163 ? 24.111 6.952 0.251 1.00 71.44 163 ALA A O 1
ATOM 1285 N N . ASN A 1 164 ? 23.024 5.762 -1.320 1.00 71.06 164 ASN A N 1
ATOM 1286 C CA . ASN A 1 164 ? 22.193 6.867 -1.790 1.00 71.06 164 ASN A CA 1
ATOM 1287 C C . ASN A 1 164 ? 21.183 7.345 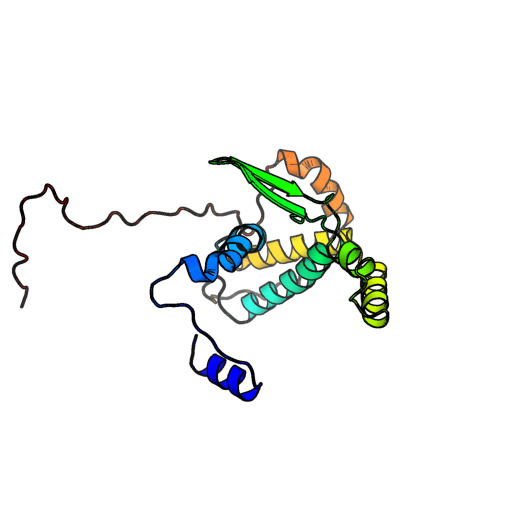-0.731 1.00 71.06 164 ASN A C 1
ATOM 1289 O O . ASN A 1 164 ? 20.883 8.536 -0.684 1.00 71.06 164 ASN A O 1
ATOM 1293 N N . GLN A 1 165 ? 20.681 6.475 0.157 1.00 71.12 165 GLN A N 1
ATOM 1294 C CA . GLN A 1 165 ? 19.709 6.887 1.186 1.00 71.12 165 GLN A CA 1
ATOM 1295 C C . GLN A 1 165 ? 20.274 7.921 2.171 1.00 71.12 165 GLN A C 1
ATOM 1297 O O . GLN A 1 165 ? 19.549 8.817 2.605 1.00 71.12 165 GLN A O 1
ATOM 1302 N N . LYS A 1 166 ? 21.577 7.857 2.482 1.00 72.56 166 LYS A N 1
ATOM 1303 C CA . LYS A 1 166 ? 22.242 8.793 3.408 1.00 72.56 166 LYS A CA 1
ATOM 1304 C C . LYS A 1 166 ? 22.188 10.246 2.918 1.00 72.56 166 LYS A C 1
ATOM 1306 O O . LYS A 1 166 ? 22.165 11.177 3.725 1.00 72.56 166 LYS A O 1
ATOM 1311 N N . THR A 1 167 ? 22.171 10.446 1.603 1.00 73.50 167 THR A N 1
ATOM 1312 C CA . THR A 1 167 ? 22.186 11.765 0.954 1.00 73.50 167 THR A CA 1
ATOM 1313 C C . THR A 1 167 ? 20.874 12.107 0.248 1.00 73.50 167 THR A C 1
ATOM 1315 O O . THR A 1 167 ? 20.676 13.269 -0.099 1.00 73.50 167 THR A O 1
ATOM 1318 N N . ALA A 1 168 ? 19.946 11.154 0.105 1.00 66.19 168 ALA A N 1
ATOM 1319 C CA . ALA A 1 168 ? 18.674 11.317 -0.606 1.00 66.19 168 ALA A CA 1
ATOM 1320 C C . ALA A 1 168 ? 17.800 12.473 -0.088 1.00 66.19 168 ALA A C 1
ATOM 1322 O O . ALA A 1 168 ? 17.067 13.095 -0.855 1.00 66.19 168 ALA A O 1
ATOM 1323 N N . TRP A 1 169 ? 17.884 12.802 1.204 1.00 68.00 169 TRP A N 1
ATOM 1324 C CA . TRP A 1 169 ? 17.151 13.938 1.766 1.00 68.00 169 TRP A CA 1
ATOM 1325 C C . TRP A 1 169 ? 17.689 15.295 1.283 1.00 68.00 169 TRP A C 1
ATOM 1327 O O . TRP A 1 169 ? 16.923 16.252 1.207 1.00 68.00 169 TRP A O 1
ATOM 1337 N N . LYS A 1 170 ? 18.979 15.380 0.919 1.00 69.06 170 LYS A N 1
ATOM 1338 C CA . LYS A 1 170 ? 19.624 16.613 0.437 1.00 69.06 170 LYS A CA 1
ATOM 1339 C C . LYS A 1 170 ? 19.251 16.939 -1.004 1.00 69.06 170 LYS A C 1
ATOM 1341 O O . LYS A 1 170 ? 19.142 18.107 -1.351 1.00 69.06 170 LYS A O 1
ATOM 1346 N N . SER A 1 171 ? 19.062 15.919 -1.839 1.00 63.59 171 SER A N 1
ATOM 1347 C CA . SER A 1 171 ? 18.728 16.090 -3.257 1.00 63.59 171 SER A CA 1
ATOM 1348 C C . SER A 1 171 ? 17.238 16.320 -3.512 1.00 63.59 171 SER A C 1
ATOM 1350 O O . SER A 1 171 ? 16.865 16.584 -4.651 1.00 63.59 171 SER A O 1
ATOM 1352 N N . GLY A 1 172 ? 16.395 16.241 -2.472 1.00 58.72 172 GLY A N 1
ATOM 1353 C CA . GLY A 1 172 ? 14.944 16.285 -2.606 1.00 58.72 172 GLY A CA 1
ATOM 1354 C C . GLY A 1 172 ? 14.477 15.094 -3.429 1.00 58.72 172 GLY A C 1
ATOM 1355 O O . GLY A 1 172 ? 14.383 15.185 -4.650 1.00 58.72 172 GLY A O 1
ATOM 1356 N N . GLU A 1 173 ? 14.228 13.958 -2.772 1.00 59.34 173 GLU A N 1
ATOM 1357 C CA . GLU A 1 173 ? 13.925 12.690 -3.438 1.00 59.34 173 GLU A CA 1
ATOM 1358 C C . GLU A 1 173 ? 12.702 12.797 -4.372 1.00 59.34 173 GLU A C 1
ATOM 1360 O O . GLU A 1 173 ? 11.551 12.549 -3.999 1.00 59.34 173 GLU A O 1
ATOM 1365 N N . THR A 1 174 ? 12.958 13.174 -5.623 1.00 63.72 174 THR A N 1
ATOM 1366 C CA . THR A 1 174 ? 11.937 13.310 -6.650 1.00 63.72 174 THR A CA 1
ATOM 1367 C C . THR A 1 174 ? 11.825 11.963 -7.322 1.00 63.72 174 THR A C 1
ATOM 1369 O O . THR A 1 174 ? 12.679 11.561 -8.114 1.00 63.72 174 THR A O 1
ATOM 1372 N N . ARG A 1 175 ? 10.770 11.235 -6.960 1.00 73.00 175 ARG A N 1
ATOM 1373 C CA . ARG A 1 175 ? 10.475 9.932 -7.552 1.00 73.00 175 ARG A CA 1
ATOM 1374 C C . ARG A 1 175 ? 10.440 10.062 -9.080 1.00 73.00 175 ARG A C 1
ATOM 1376 O O . ARG A 1 175 ? 9.901 11.053 -9.576 1.00 73.00 175 ARG A O 1
ATOM 1383 N N . PRO A 1 176 ? 10.941 9.072 -9.831 1.00 74.44 176 PRO A N 1
ATOM 1384 C CA . PRO A 1 176 ? 10.929 9.094 -11.297 1.00 74.44 176 PRO A CA 1
ATOM 1385 C C . PRO A 1 176 ? 9.532 9.361 -11.874 1.00 74.44 176 PRO A C 1
ATOM 1387 O O . PRO A 1 176 ? 9.370 10.177 -12.779 1.00 74.44 176 PRO A O 1
ATOM 1390 N N . THR A 1 177 ? 8.504 8.784 -11.246 1.00 72.88 177 THR A N 1
ATOM 1391 C CA . THR A 1 177 ? 7.074 8.991 -11.533 1.00 72.88 177 THR A CA 1
ATOM 1392 C C . THR A 1 177 ? 6.560 10.418 -11.293 1.00 72.88 177 THR A C 1
ATOM 1394 O O . THR A 1 177 ? 5.483 10.781 -11.765 1.00 72.88 177 THR A O 1
ATOM 1397 N N . HIS A 1 178 ? 7.302 11.235 -10.544 1.00 73.75 178 HIS A N 1
ATOM 1398 C CA . HIS A 1 178 ? 6.954 12.601 -10.134 1.00 73.75 178 HIS A CA 1
ATOM 1399 C C . HIS A 1 178 ? 7.905 13.658 -10.711 1.00 73.75 178 HIS A C 1
ATOM 1401 O O . HIS A 1 178 ? 7.767 14.829 -10.366 1.00 73.75 178 HIS A O 1
ATOM 1407 N N . ARG A 1 179 ? 8.836 13.287 -11.608 1.00 70.75 179 ARG A N 1
ATOM 1408 C CA . ARG A 1 179 ? 9.774 14.232 -12.254 1.00 70.75 179 ARG A CA 1
ATOM 1409 C C . ARG A 1 179 ? 9.056 15.375 -12.983 1.00 70.75 179 ARG A C 1
ATOM 1411 O O . ARG A 1 179 ? 9.593 16.473 -13.077 1.00 70.75 179 ARG A O 1
ATOM 1418 N N . ARG A 1 180 ? 7.834 15.142 -13.477 1.00 65.75 180 ARG A N 1
ATOM 1419 C CA . ARG A 1 180 ? 6.974 16.190 -14.043 1.00 65.75 180 ARG A CA 1
ATOM 1420 C C . ARG A 1 180 ? 5.981 16.690 -12.989 1.00 65.75 180 ARG A C 1
ATOM 1422 O O . ARG A 1 180 ? 5.179 15.891 -12.496 1.00 65.75 180 ARG A O 1
ATOM 1429 N N . PRO A 1 181 ? 5.962 17.996 -12.670 1.00 62.62 181 PRO A N 1
ATOM 1430 C CA . PRO A 1 181 ? 4.961 18.540 -11.767 1.00 62.62 181 PRO A CA 1
ATOM 1431 C C . PRO A 1 181 ? 3.579 18.443 -12.418 1.00 62.62 181 PRO A C 1
ATOM 1433 O O . PRO A 1 181 ? 3.367 18.916 -13.536 1.00 62.62 181 PRO A O 1
ATOM 1436 N N . TYR A 1 182 ? 2.615 17.864 -11.702 1.00 63.75 182 TYR A N 1
ATOM 1437 C CA . TYR A 1 182 ? 1.218 17.903 -12.122 1.00 63.75 182 TYR A CA 1
ATOM 1438 C C . TYR A 1 182 ? 0.714 19.351 -12.071 1.00 63.75 182 TYR A C 1
ATOM 1440 O O . TYR A 1 182 ? 0.445 19.896 -10.999 1.00 63.75 182 TYR A O 1
ATOM 1448 N N . ARG A 1 183 ? 0.586 19.989 -13.238 1.00 65.50 183 ARG A N 1
ATOM 1449 C CA . ARG A 1 183 ? -0.019 21.316 -13.371 1.00 65.50 183 ARG A CA 1
ATOM 1450 C C . ARG A 1 183 ? -1.503 21.155 -13.668 1.00 65.50 183 ARG A C 1
ATOM 1452 O O . ARG A 1 183 ? -1.896 20.880 -14.798 1.00 65.50 183 ARG A O 1
ATOM 1459 N N . ARG A 1 184 ? -2.348 21.353 -12.653 1.00 60.62 184 ARG A N 1
ATOM 1460 C CA . ARG A 1 184 ? -3.795 21.475 -12.862 1.00 60.62 184 ARG A CA 1
ATOM 1461 C C . ARG A 1 184 ? -4.091 22.841 -13.478 1.00 60.62 184 ARG A C 1
ATOM 1463 O O . ARG A 1 184 ? -4.384 23.793 -12.763 1.00 60.62 184 ARG A O 1
ATOM 1470 N N . THR A 1 185 ? -4.048 22.943 -14.799 1.00 66.69 185 THR A N 1
ATOM 1471 C CA . THR A 1 185 ? -4.623 24.093 -15.500 1.00 66.69 185 THR A CA 1
ATOM 1472 C C . THR A 1 185 ? -6.139 23.991 -15.390 1.00 66.69 185 THR A C 1
ATOM 1474 O O . THR A 1 185 ? -6.760 23.137 -16.025 1.00 66.69 185 THR A O 1
ATOM 1477 N N . LYS A 1 186 ? -6.754 24.812 -14.531 1.00 55.66 186 LYS A N 1
ATOM 1478 C CA . LYS A 1 186 ? -8.212 24.959 -14.539 1.00 55.66 186 LYS A CA 1
ATOM 1479 C C . LYS A 1 186 ? -8.562 25.558 -15.907 1.00 55.66 186 LYS A C 1
ATOM 1481 O O . LYS A 1 186 ? -8.052 26.638 -16.195 1.00 55.66 186 LYS A O 1
ATOM 1486 N N . PRO A 1 187 ? -9.357 24.886 -16.758 1.00 60.62 187 PRO A N 1
ATOM 1487 C CA . PRO A 1 187 ? -9.816 25.521 -17.981 1.00 60.62 187 PRO A CA 1
ATOM 1488 C C . PRO A 1 187 ? -10.539 26.798 -17.565 1.00 60.62 187 PRO A C 1
ATOM 1490 O O . PRO A 1 187 ? -11.440 26.747 -16.720 1.00 60.62 187 PRO A O 1
ATOM 1493 N N . TYR A 1 188 ? -10.082 27.939 -18.080 1.00 68.00 188 TYR A N 1
ATOM 1494 C CA . TYR A 1 188 ? -10.811 29.182 -17.899 1.00 68.00 188 TYR A CA 1
ATOM 1495 C C . TYR A 1 188 ? -12.198 28.940 -18.499 1.00 68.00 188 TYR A C 1
ATOM 1497 O O . TYR A 1 188 ? -12.277 28.493 -19.651 1.00 68.00 188 TYR A O 1
ATOM 1505 N N . PRO A 1 189 ? -13.288 29.087 -17.730 1.00 63.53 189 PRO A N 1
ATOM 1506 C CA . PRO A 1 189 ? -14.607 28.940 -18.306 1.00 63.53 189 PRO A CA 1
ATOM 1507 C C . PRO A 1 189 ? -14.721 29.981 -19.422 1.00 63.53 189 PRO A C 1
ATOM 1509 O O . PRO A 1 189 ? -14.730 31.171 -19.144 1.00 63.53 189 PRO A O 1
ATOM 1512 N N . LYS A 1 190 ? -14.815 29.540 -20.682 1.00 63.91 190 LYS A N 1
ATOM 1513 C CA . LYS A 1 190 ? -15.249 30.381 -21.812 1.00 63.91 190 LYS A CA 1
ATOM 1514 C C . LYS A 1 190 ? -16.751 30.672 -21.703 1.00 63.91 190 LYS A C 1
ATOM 1516 O O . LYS A 1 190 ? -17.498 30.476 -22.652 1.00 63.91 190 LYS A O 1
ATOM 1521 N N . ARG A 1 191 ? -17.227 30.963 -20.497 1.00 61.75 191 ARG A N 1
ATOM 1522 C CA . ARG A 1 191 ? -18.593 31.407 -20.277 1.00 61.75 191 ARG A CA 1
ATOM 1523 C C . ARG A 1 191 ? -18.488 32.910 -20.087 1.00 61.75 191 ARG A C 1
ATOM 1525 O O . ARG A 1 191 ? -17.640 33.300 -19.278 1.00 61.75 191 ARG A O 1
ATOM 1532 N N . PRO A 1 192 ? -19.284 33.707 -20.811 1.00 63.72 192 PRO A N 1
ATOM 1533 C CA . PRO A 1 192 ? -19.354 35.128 -20.539 1.00 63.72 192 PRO A CA 1
ATOM 1534 C C . PRO A 1 192 ? -19.653 35.339 -19.053 1.00 63.72 192 PRO A C 1
ATOM 1536 O O . PRO A 1 192 ? -20.333 34.525 -18.408 1.00 63.72 192 PRO A O 1
ATOM 1539 N N . SER A 1 193 ? -19.042 36.372 -18.484 1.00 62.31 193 SER A N 1
ATOM 1540 C CA . SER A 1 193 ? -19.280 36.760 -17.096 1.00 62.31 193 SER A CA 1
ATOM 1541 C C . SER A 1 193 ? -20.782 36.958 -16.883 1.00 62.31 193 SER A C 1
ATOM 1543 O O . SER A 1 193 ? -21.469 37.463 -17.759 1.00 62.31 193 SER A O 1
ATOM 1545 N N . MET A 1 194 ? -21.315 36.626 -15.704 1.00 60.34 194 MET A N 1
ATOM 1546 C CA . MET A 1 194 ? -22.720 36.940 -15.383 1.00 60.34 194 MET A CA 1
ATOM 1547 C C . MET A 1 194 ? -22.995 38.461 -15.396 1.00 60.34 194 MET A C 1
ATOM 1549 O O . MET A 1 194 ? -24.146 38.878 -15.422 1.00 60.34 194 MET A O 1
ATOM 1553 N N . TYR A 1 195 ? -21.933 39.274 -15.372 1.00 64.19 195 TYR A N 1
ATOM 1554 C CA . TYR A 1 195 ? -21.972 40.732 -15.485 1.00 64.19 195 TYR A CA 1
ATOM 1555 C C . TYR A 1 195 ? -21.781 41.249 -16.917 1.00 64.19 195 TYR A C 1
ATOM 1557 O O . TYR A 1 195 ? -21.844 42.456 -17.131 1.00 64.19 195 TYR A O 1
ATOM 1565 N N . GLU A 1 196 ? -21.508 40.373 -17.886 1.00 66.81 196 GLU A N 1
ATOM 1566 C CA . GLU A 1 196 ? -21.503 40.764 -19.293 1.00 66.81 196 GLU A CA 1
ATOM 1567 C C . GLU A 1 196 ? -22.951 40.840 -19.802 1.00 66.81 196 GLU A C 1
ATOM 1569 O O . GLU A 1 196 ? -23.777 39.999 -19.430 1.00 66.81 196 GLU A O 1
ATOM 1574 N N . PRO A 1 197 ? -23.291 41.856 -20.614 1.00 67.56 197 PRO A N 1
ATOM 1575 C CA . PRO A 1 197 ? -24.612 41.951 -21.214 1.00 67.56 197 PRO A CA 1
ATOM 1576 C C . PRO A 1 197 ? -24.908 40.686 -22.026 1.00 67.56 197 PRO A C 1
ATOM 1578 O O . PRO A 1 197 ? -24.052 40.162 -22.735 1.00 67.56 197 PRO A O 1
ATOM 1581 N N . PHE A 1 198 ? -26.130 40.174 -21.886 1.00 60.50 198 PHE A N 1
ATOM 1582 C CA . PHE A 1 198 ? -26.580 38.990 -22.607 1.00 60.50 198 PHE A CA 1
ATOM 1583 C C . PHE A 1 198 ? -26.631 39.282 -24.110 1.00 60.50 198 PHE A C 1
ATOM 1585 O O . PHE A 1 198 ? -27.510 40.007 -24.575 1.00 60.50 198 PHE A O 1
ATOM 1592 N N . GLU A 1 199 ? -25.713 38.693 -24.870 1.00 63.12 199 GLU A N 1
ATOM 1593 C CA . GLU A 1 199 ? -25.818 38.617 -26.324 1.00 63.12 199 GLU A CA 1
ATOM 1594 C C . GLU A 1 199 ? -26.522 37.308 -26.688 1.00 63.12 199 GLU A C 1
ATOM 1596 O O . GLU A 1 199 ? -26.060 36.214 -26.352 1.00 63.12 199 GLU A O 1
ATOM 1601 N N . ALA A 1 200 ? -27.681 37.413 -27.340 1.00 56.44 200 ALA A N 1
ATOM 1602 C CA . ALA A 1 200 ? -28.378 36.250 -27.864 1.00 56.44 200 ALA A CA 1
ATOM 1603 C C . ALA A 1 200 ? -27.498 35.599 -28.938 1.00 56.44 200 ALA A C 1
ATOM 1605 O O . ALA A 1 200 ? -27.204 36.214 -29.963 1.00 56.44 200 ALA A O 1
ATOM 1606 N N . ASP A 1 201 ? -27.075 34.363 -28.683 1.00 55.78 201 ASP A N 1
ATOM 1607 C CA . ASP A 1 201 ? -26.239 33.586 -29.592 1.00 55.78 201 ASP A CA 1
ATOM 1608 C C . ASP A 1 201 ? -27.003 33.410 -30.915 1.00 55.78 201 ASP A C 1
ATOM 1610 O O . ASP A 1 201 ? -27.978 32.656 -31.004 1.00 55.78 201 ASP A O 1
ATOM 1614 N N . SER A 1 202 ? -26.633 34.192 -31.933 1.00 51.78 202 SER A N 1
ATOM 1615 C CA . SER A 1 202 ? -27.243 34.083 -33.255 1.00 51.78 202 SER A CA 1
ATOM 1616 C C . SER A 1 202 ? -26.923 32.695 -33.806 1.00 51.78 202 SER A C 1
ATOM 1618 O O . SER A 1 202 ? -25.777 32.373 -34.118 1.00 51.78 202 SER A O 1
ATOM 1620 N N . MET A 1 203 ? -27.951 31.845 -33.850 1.00 41.34 203 MET A N 1
ATOM 1621 C CA . MET A 1 203 ? -27.899 30.493 -34.393 1.00 41.34 203 MET A CA 1
ATOM 1622 C C . MET A 1 203 ? -27.161 30.494 -35.736 1.00 41.34 203 MET A C 1
ATOM 1624 O O . MET A 1 203 ? -27.686 30.965 -36.747 1.00 41.34 203 MET A O 1
ATOM 1628 N N . LYS A 1 204 ? -25.947 29.938 -35.754 1.00 45.72 204 LYS A N 1
ATOM 1629 C CA . LYS A 1 204 ? -25.297 29.536 -37.000 1.00 45.72 204 LYS A CA 1
ATOM 1630 C C . LYS A 1 204 ? -26.088 28.357 -37.567 1.00 45.72 204 LYS A C 1
ATOM 1632 O O . LYS A 1 204 ? -26.148 27.305 -36.932 1.00 45.72 204 LYS A O 1
ATOM 1637 N N . ARG A 1 205 ? -26.741 28.600 -38.707 1.00 38.22 205 ARG A N 1
ATOM 1638 C CA . ARG A 1 205 ? -27.267 27.566 -39.608 1.00 38.22 205 ARG A CA 1
ATOM 1639 C C . ARG A 1 205 ? -26.139 26.691 -40.140 1.00 38.22 205 ARG A C 1
ATOM 1641 O O . ARG A 1 205 ? -25.017 27.227 -40.291 1.00 38.22 205 ARG A O 1
#

Sequence (205 aa):
MNEFVVSWCRSEELEVTRSRAYRKNDQAHVEQKNGAIVRRLMGYGRFVGAEATAALGQIYAVVRLYGNLFQPSFKLQEKTRIGARVIKRYHPPVPPAARVLTHPGVAEADKQQLQAMMETADPVLLFAGIRAAQEELGKRVDRRGLNATIEEPAVIELQRLAANQKTAWKSGETRPTHRRPYRRTKPYPKRPSMYEPFEADSMKR

Foldseek 3Di:
DDPVVVVVCVVVVHDDDDDDPPDPCVCVVVVVCCVPPVCVLQNPFDFDDDVLVVLVVQLCVLCVLLQQQPFWDWDWPDWDDDPPDIDTDIDDTDHNLVVQLPDPPHDVVVNVVSVVSNVPDDNLVSVLSSLLSQQVSLVRGPPPVPDDDDDDRDDRPSVVVVVCVVCCVVVVPQGSSRPDPDDPPDPDPPPPDPPDPDDDDDDDD